Protein AF-A0A7J6RGW7-F1 (afdb_monomer_lite)

Foldseek 3Di:
DFAFDPQWKWKADLDDDPQPRIATGGGPVRVVVSNVVSCPPVPDDDPDIDMDRDDDFLWKWKFKDFPLDGPAIKIKDFDDADPRRGGDDIDIDRDLQVSCVPRVVSPSVLVVVVVVVVSVVSNVVQVVQVVVDVDTARIWIWMWGKDDRDPPVPDRIDIDTDDIGGPPDDCVPPPCSCVRRVVSVCCVVVVLPPDDPDPPDPSNDDNPDDPPPPPPDD

Sequence (218 aa):
KSNPLPRGAIAKLGYSWEAADVRTCDNIGELSYQMLDLFEQKGCKVDSVFIQQRVPVDLELRMFVVNGKVERILYTRFRAVNSAGLFIDFEHETKTADAAKKWFRGDVPRLQEVERICFHIIDQFYKWMDTESVYGSPANRFDFLVGYDRDDGTSGPRVYLGEVGELGFSMVDFPEGPRKVFKEVGIRCLKTTQECSEASCCCRPFSNWSPKRKRNEE

Radius of gyration: 21.87 Å; chains: 1; bounding box: 56×57×70 Å

Structure (mmCIF, N/CA/C/O backbone):
data_AF-A0A7J6RGW7-F1
#
_entry.id   AF-A0A7J6RGW7-F1
#
loop_
_atom_site.group_PDB
_atom_site.id
_atom_site.type_symbol
_atom_site.label_atom_id
_atom_site.label_alt_id
_atom_site.label_comp_id
_atom_site.label_asym_id
_atom_site.label_entity_id
_atom_site.label_seq_id
_atom_site.pdbx_PDB_ins_code
_atom_site.Cartn_x
_atom_site.Cartn_y
_atom_site.Cartn_z
_atom_site.occupancy
_atom_site.B_iso_or_equiv
_atom_site.auth_seq_id
_atom_site.auth_comp_id
_atom_site.auth_asym_id
_atom_site.auth_atom_id
_atom_site.pdbx_PDB_model_num
ATOM 1 N N . LYS A 1 1 ? 10.292 7.593 -31.164 1.00 49.03 1 LYS A N 1
ATOM 2 C CA . LYS A 1 1 ? 9.021 8.319 -31.421 1.00 49.03 1 LYS A CA 1
ATOM 3 C C . LYS A 1 1 ? 8.285 8.431 -30.096 1.00 49.03 1 LYS A C 1
ATOM 5 O O . LYS A 1 1 ? 8.136 7.407 -29.440 1.00 49.03 1 LYS A O 1
ATOM 10 N N . SER A 1 2 ? 7.889 9.636 -29.685 1.00 63.06 2 SER A N 1
ATOM 11 C CA . SER A 1 2 ? 7.097 9.868 -28.473 1.00 63.06 2 SER A CA 1
ATOM 12 C C . SER A 1 2 ? 5.669 9.376 -28.707 1.00 63.06 2 SER A C 1
ATOM 14 O O . SER A 1 2 ? 4.795 10.145 -29.092 1.00 63.06 2 SER A O 1
ATOM 16 N N . ASN A 1 3 ? 5.449 8.073 -28.564 1.00 78.19 3 ASN A N 1
ATOM 17 C CA . ASN A 1 3 ? 4.102 7.521 -28.494 1.00 78.19 3 ASN A CA 1
ATOM 18 C C . ASN A 1 3 ? 3.630 7.700 -27.043 1.00 78.19 3 ASN A C 1
ATOM 20 O O . ASN A 1 3 ? 4.136 6.979 -26.174 1.00 78.19 3 ASN A O 1
ATOM 24 N N . PRO A 1 4 ? 2.755 8.682 -26.754 1.00 81.69 4 PRO A N 1
ATOM 25 C CA . PRO A 1 4 ? 2.304 8.941 -25.395 1.00 81.69 4 PRO A CA 1
ATOM 26 C C . PRO A 1 4 ? 1.461 7.772 -24.884 1.00 81.69 4 PRO A C 1
ATOM 28 O O . PRO A 1 4 ? 0.717 7.142 -25.639 1.00 81.69 4 PRO A O 1
ATOM 31 N N . LEU A 1 5 ? 1.564 7.496 -23.589 1.00 82.31 5 LEU A N 1
ATOM 32 C CA . LEU A 1 5 ? 0.710 6.534 -22.906 1.00 82.31 5 LEU A CA 1
ATOM 33 C C . LEU A 1 5 ? -0.524 7.285 -22.377 1.00 82.31 5 LEU A C 1
ATOM 35 O O . LEU A 1 5 ? -0.348 8.241 -21.627 1.00 82.31 5 LEU A O 1
ATOM 39 N N . PRO A 1 6 ? -1.769 6.872 -22.695 1.00 80.81 6 PRO A N 1
ATOM 40 C CA . PRO A 1 6 ? -2.979 7.658 -22.400 1.00 80.81 6 PRO A CA 1
ATOM 41 C C . PRO A 1 6 ? -3.165 8.094 -20.938 1.00 80.81 6 PRO A C 1
ATOM 43 O O . PRO A 1 6 ? -3.827 9.091 -20.676 1.00 80.81 6 PRO A O 1
ATOM 46 N N . ARG A 1 7 ? -2.601 7.341 -19.987 1.00 83.75 7 ARG A N 1
ATOM 47 C CA . ARG A 1 7 ? -2.561 7.684 -18.556 1.00 83.75 7 ARG 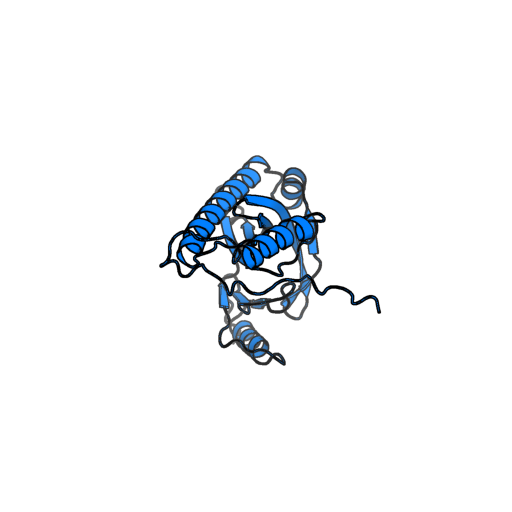A CA 1
ATOM 48 C C . ARG A 1 7 ? -1.143 7.632 -17.978 1.00 83.75 7 ARG A C 1
ATOM 50 O O . ARG A 1 7 ? -0.976 7.758 -16.775 1.00 83.75 7 ARG A O 1
ATOM 57 N N . GLY A 1 8 ? -0.125 7.412 -18.807 1.00 90.69 8 GLY A N 1
ATOM 58 C CA . GLY A 1 8 ? 1.185 6.973 -18.333 1.00 90.69 8 GLY A CA 1
ATOM 59 C C . GLY A 1 8 ? 1.189 5.519 -17.840 1.00 90.69 8 GLY A C 1
ATOM 60 O O . GLY A 1 8 ? 0.165 4.826 -17.798 1.00 90.69 8 GLY A O 1
ATOM 61 N N . ALA A 1 9 ? 2.370 5.064 -17.451 1.00 92.56 9 ALA A N 1
ATOM 62 C CA . ALA A 1 9 ? 2.626 3.786 -16.811 1.00 92.56 9 ALA A CA 1
ATOM 63 C C . ALA A 1 9 ? 3.519 3.971 -15.579 1.00 92.56 9 ALA A C 1
ATOM 65 O O . ALA A 1 9 ? 4.148 5.018 -15.378 1.00 92.56 9 ALA A O 1
ATOM 66 N N . ILE A 1 10 ? 3.536 2.927 -14.762 1.00 91.44 10 ILE A N 1
ATOM 67 C CA . ILE A 1 10 ? 4.476 2.692 -13.681 1.00 91.44 10 ILE A CA 1
ATOM 68 C C . ILE A 1 10 ? 5.238 1.411 -14.018 1.00 91.44 10 ILE A C 1
ATOM 70 O O . ILE A 1 10 ? 4.605 0.392 -14.297 1.00 91.44 10 ILE A O 1
ATOM 74 N N . ALA A 1 11 ? 6.566 1.467 -13.983 1.00 92.19 11 ALA A N 1
ATOM 75 C CA . ALA A 1 11 ? 7.432 0.293 -13.993 1.00 92.19 11 ALA A CA 1
ATOM 76 C C . ALA A 1 11 ? 8.010 0.110 -12.587 1.00 92.19 11 ALA A C 1
ATOM 78 O O . ALA A 1 11 ? 8.487 1.082 -11.999 1.00 92.19 11 ALA A O 1
ATOM 79 N N . LYS A 1 12 ? 7.931 -1.097 -12.023 1.00 90.81 12 LYS A N 1
ATOM 80 C CA . LYS A 1 12 ? 8.446 -1.373 -10.678 1.00 90.81 12 LYS A CA 1
ATOM 81 C C . LYS A 1 12 ? 9.064 -2.755 -10.540 1.00 90.81 12 LYS A C 1
ATOM 83 O O . LYS A 1 12 ? 8.619 -3.705 -11.184 1.00 90.81 12 LYS A O 1
ATOM 88 N N . LEU A 1 13 ? 10.0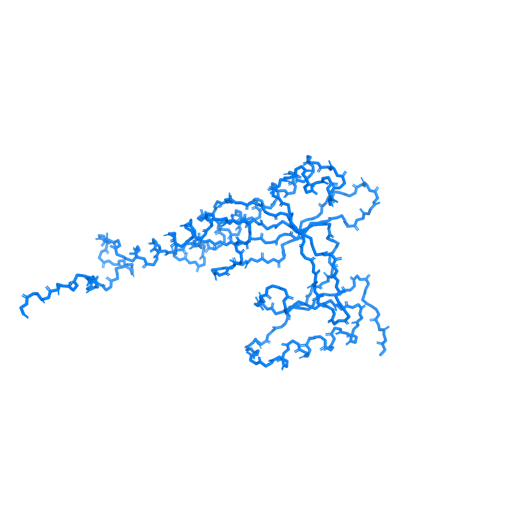46 -2.876 -9.656 1.00 88.38 13 LEU A N 1
ATOM 89 C CA . LEU A 1 13 ? 10.519 -4.179 -9.189 1.00 88.38 13 LEU A CA 1
ATOM 90 C C . LEU A 1 13 ? 9.538 -4.785 -8.175 1.00 88.38 13 LEU A C 1
ATOM 92 O O . LEU A 1 13 ? 8.794 -4.070 -7.504 1.00 88.38 13 LEU A O 1
ATOM 96 N N . GLY A 1 14 ? 9.520 -6.120 -8.083 1.00 75.94 14 GLY A N 1
ATOM 97 C CA . GLY A 1 14 ? 8.679 -6.856 -7.125 1.00 75.94 14 GLY A CA 1
ATOM 98 C C . GLY A 1 14 ? 9.084 -6.667 -5.662 1.00 75.94 14 GLY A C 1
ATOM 99 O O . GLY A 1 14 ? 8.291 -6.926 -4.765 1.00 75.94 14 GLY A O 1
ATOM 100 N N . TYR A 1 15 ? 10.301 -6.181 -5.434 1.00 74.12 15 TYR A N 1
ATOM 101 C CA . TYR A 1 15 ? 10.767 -5.665 -4.160 1.00 74.12 15 TYR A CA 1
ATOM 102 C C . TYR A 1 15 ? 11.258 -4.237 -4.385 1.00 74.12 15 TYR A C 1
ATOM 104 O O . TYR A 1 15 ? 11.918 -3.956 -5.382 1.00 74.12 15 TYR A O 1
ATOM 112 N N . SER A 1 16 ? 10.946 -3.331 -3.466 1.00 68.69 16 SER A N 1
ATOM 113 C CA . SER A 1 16 ? 11.537 -1.999 -3.460 1.00 68.69 16 SER A CA 1
ATOM 114 C C . SER A 1 16 ? 11.564 -1.448 -2.046 1.00 68.69 16 SER A C 1
ATOM 116 O O . SER A 1 16 ? 10.645 -1.684 -1.262 1.00 68.69 16 SER A O 1
ATOM 118 N N . TRP A 1 17 ? 12.621 -0.710 -1.715 1.00 66.94 17 TRP A N 1
ATOM 119 C CA . TRP A 1 17 ? 12.679 0.064 -0.481 1.00 66.94 17 TRP A CA 1
ATOM 120 C C . TRP A 1 17 ? 12.310 1.516 -0.782 1.00 66.94 17 TRP A C 1
ATOM 122 O O . TRP A 1 17 ? 12.864 2.106 -1.701 1.00 66.94 17 TRP A O 1
ATOM 132 N N . GLU A 1 18 ? 11.373 2.094 -0.023 1.00 67.19 18 GLU A N 1
ATOM 133 C CA . GLU A 1 18 ? 11.020 3.527 -0.105 1.00 67.19 18 GLU A CA 1
ATOM 134 C C . GLU A 1 18 ? 10.666 4.031 -1.521 1.00 67.19 18 GLU A C 1
ATOM 136 O O . GLU A 1 18 ? 10.944 5.172 -1.874 1.00 67.19 18 GLU A O 1
ATOM 141 N N . ALA A 1 19 ? 10.036 3.181 -2.341 1.00 74.56 19 ALA A N 1
ATOM 142 C CA . ALA A 1 19 ? 9.711 3.463 -3.745 1.00 74.56 19 ALA A CA 1
ATOM 143 C C . ALA A 1 19 ? 10.931 3.750 -4.652 1.00 74.56 19 ALA A C 1
ATOM 145 O O . ALA A 1 19 ? 10.764 4.225 -5.779 1.00 74.56 19 ALA A O 1
ATOM 146 N N . ALA A 1 20 ? 12.149 3.413 -4.209 1.00 77.31 20 ALA A N 1
ATOM 147 C CA . ALA A 1 20 ? 13.392 3.642 -4.946 1.00 77.31 20 ALA A CA 1
ATOM 148 C C . ALA A 1 20 ? 13.463 2.901 -6.289 1.00 77.31 20 ALA A C 1
ATOM 150 O O . ALA A 1 20 ? 14.233 3.303 -7.157 1.00 77.31 20 ALA A O 1
ATOM 151 N N . ASP A 1 21 ? 12.637 1.875 -6.495 1.00 86.00 21 ASP A N 1
ATOM 152 C CA . ASP A 1 21 ? 12.561 1.055 -7.711 1.00 86.00 21 ASP A CA 1
ATOM 153 C C . ASP A 1 21 ? 11.204 1.180 -8.405 1.00 86.00 21 ASP A C 1
ATOM 155 O O . ASP A 1 21 ? 10.800 0.302 -9.164 1.00 86.00 21 ASP A O 1
ATOM 159 N N . VAL A 1 22 ? 10.481 2.268 -8.134 1.00 87.62 22 VAL A N 1
ATOM 160 C CA . VAL A 1 22 ? 9.244 2.630 -8.824 1.00 87.62 22 VAL A CA 1
ATOM 161 C C . VAL A 1 22 ? 9.555 3.773 -9.788 1.00 87.62 22 VAL A C 1
ATOM 163 O O . VAL A 1 22 ? 10.158 4.778 -9.406 1.00 87.62 22 VAL A O 1
ATOM 166 N N . ARG A 1 23 ? 9.177 3.622 -11.059 1.00 89.62 23 ARG A N 1
ATOM 167 C CA . ARG A 1 23 ? 9.428 4.599 -12.126 1.00 89.62 23 ARG A CA 1
ATOM 168 C C . ARG A 1 23 ? 8.138 5.023 -12.792 1.00 89.62 23 ARG A C 1
ATOM 170 O O . ARG A 1 23 ? 7.340 4.190 -13.220 1.00 89.62 23 ARG A O 1
ATOM 177 N N . THR A 1 24 ? 7.962 6.328 -12.929 1.00 91.12 24 THR A N 1
ATOM 178 C CA . THR A 1 24 ? 6.884 6.921 -13.720 1.00 91.12 24 THR A CA 1
ATOM 179 C C . THR A 1 24 ? 7.315 7.035 -15.183 1.00 91.12 24 THR A C 1
ATOM 181 O O . THR A 1 24 ? 8.444 7.414 -15.476 1.00 91.12 24 THR A O 1
ATOM 184 N N . CYS A 1 25 ? 6.434 6.644 -16.104 1.00 91.00 25 CYS A N 1
ATOM 185 C CA . CYS A 1 25 ? 6.684 6.691 -17.547 1.00 91.00 25 CYS A CA 1
ATOM 186 C C . CYS A 1 25 ? 5.488 7.340 -18.252 1.00 91.00 25 CYS A C 1
ATOM 188 O O . CYS A 1 25 ? 4.364 6.862 -18.093 1.00 91.00 25 CYS A O 1
ATOM 190 N N . ASP A 1 26 ? 5.691 8.381 -19.051 1.00 90.56 26 ASP A N 1
ATOM 191 C CA . ASP A 1 26 ? 4.611 9.089 -19.755 1.00 90.56 26 ASP A CA 1
ATOM 192 C C . ASP A 1 26 ? 4.519 8.693 -21.238 1.00 90.56 26 ASP A C 1
ATOM 194 O O . ASP A 1 26 ? 3.491 8.883 -21.894 1.00 90.56 26 ASP A O 1
ATOM 198 N N . ASN A 1 27 ? 5.566 8.069 -21.778 1.00 92.00 27 ASN A N 1
ATOM 199 C CA . ASN A 1 27 ? 5.595 7.555 -23.145 1.00 92.00 27 ASN A CA 1
ATOM 200 C C . ASN A 1 27 ? 6.331 6.210 -23.250 1.00 92.00 27 ASN A C 1
ATOM 202 O O . ASN A 1 27 ? 7.001 5.763 -22.322 1.00 92.00 27 ASN A O 1
ATOM 206 N N . ILE A 1 28 ? 6.204 5.556 -24.410 1.00 91.38 28 ILE A N 1
ATOM 207 C CA . ILE A 1 28 ? 6.825 4.243 -24.662 1.00 91.38 28 ILE A CA 1
ATOM 208 C C . ILE A 1 28 ? 8.356 4.293 -24.548 1.00 91.38 28 ILE A C 1
ATOM 210 O O . ILE A 1 28 ? 8.953 3.338 -24.066 1.00 91.38 28 ILE A O 1
ATOM 214 N N . GLY A 1 29 ? 8.992 5.390 -24.974 1.00 92.06 29 GLY A N 1
ATOM 215 C CA . GLY A 1 29 ? 10.450 5.526 -24.912 1.00 92.06 29 GLY A CA 1
ATOM 216 C C . GLY A 1 29 ? 10.962 5.554 -23.474 1.00 92.06 29 GLY A C 1
ATOM 217 O O . GLY A 1 29 ? 11.890 4.822 -23.142 1.00 92.06 29 GLY A O 1
ATOM 218 N N . GLU A 1 30 ? 10.308 6.339 -22.617 1.00 91.56 30 GLU A N 1
ATOM 219 C CA . GLU A 1 30 ? 10.576 6.353 -21.176 1.00 91.56 30 GLU A CA 1
ATOM 220 C C . GLU A 1 30 ? 10.320 4.992 -20.543 1.00 91.56 30 GLU A C 1
ATOM 222 O O . GLU A 1 30 ? 11.162 4.520 -19.795 1.00 91.56 30 GLU A O 1
ATOM 227 N N . LEU A 1 31 ? 9.214 4.324 -20.882 1.00 92.75 31 LEU A N 1
ATOM 228 C CA . LEU A 1 31 ? 8.933 2.991 -20.352 1.00 92.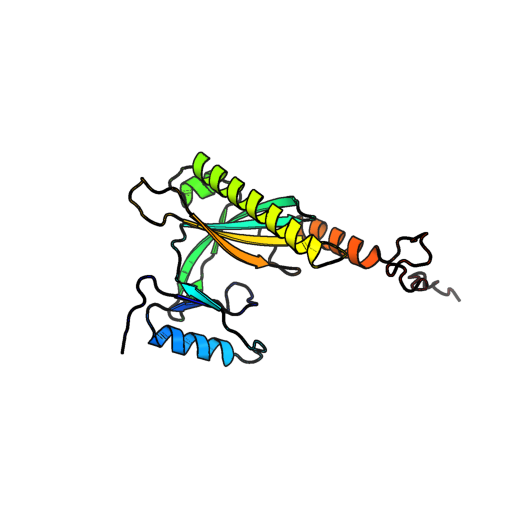75 31 LEU A CA 1
ATOM 229 C C . LEU A 1 31 ? 10.050 1.999 -20.693 1.00 92.75 31 LEU A C 1
ATOM 231 O O . LEU A 1 31 ? 10.542 1.309 -19.805 1.00 92.75 31 LEU A O 1
ATOM 235 N N . SER A 1 32 ? 10.489 1.956 -21.953 1.00 92.81 32 SER A N 1
ATOM 236 C CA . SER A 1 32 ? 11.597 1.090 -22.367 1.00 92.81 32 SER A CA 1
ATOM 237 C C . SER A 1 32 ? 12.897 1.418 -21.633 1.00 92.81 32 SER A C 1
ATOM 239 O O . SER A 1 32 ? 13.578 0.502 -21.180 1.00 92.81 32 SER A O 1
ATOM 241 N N . TYR A 1 33 ? 13.224 2.706 -21.489 1.00 92.38 33 TYR A N 1
ATOM 242 C CA . TYR A 1 33 ? 14.412 3.145 -20.757 1.00 92.38 33 TYR A CA 1
ATOM 243 C C . TYR A 1 33 ? 14.346 2.744 -19.280 1.00 92.38 33 TYR A C 1
ATOM 245 O O . TYR A 1 33 ? 15.269 2.116 -18.777 1.00 92.38 33 TYR A O 1
ATOM 253 N N . GLN A 1 34 ? 13.239 3.049 -18.601 1.00 91.81 34 GLN A N 1
ATOM 254 C CA . GLN A 1 34 ? 13.075 2.790 -17.172 1.00 91.81 34 GLN A CA 1
ATOM 255 C C . GLN A 1 34 ? 13.064 1.291 -16.858 1.00 91.81 34 GLN A C 1
ATOM 257 O O . GLN A 1 34 ? 13.613 0.873 -15.847 1.00 91.81 34 GLN A O 1
ATOM 262 N N . MET A 1 35 ? 12.487 0.458 -17.730 1.00 92.75 35 MET A N 1
ATOM 263 C CA . MET A 1 35 ? 12.572 -0.997 -17.581 1.00 92.75 35 MET A CA 1
ATOM 264 C C . MET A 1 35 ? 14.018 -1.497 -17.646 1.00 92.75 35 MET A C 1
ATOM 266 O O . MET A 1 35 ? 14.393 -2.351 -16.847 1.00 92.75 35 MET A O 1
ATOM 270 N N . LEU A 1 36 ? 14.818 -0.978 -18.583 1.00 92.06 36 LEU A N 1
ATOM 271 C CA . LEU A 1 36 ? 16.227 -1.350 -18.712 1.00 92.06 36 LEU A CA 1
ATOM 272 C C . LEU A 1 36 ? 17.038 -0.861 -17.506 1.00 92.06 36 LEU A C 1
ATOM 274 O O . LEU A 1 36 ? 17.749 -1.657 -16.901 1.00 92.06 36 LEU A O 1
ATOM 278 N N . ASP A 1 37 ? 16.860 0.403 -17.114 1.00 91.06 37 ASP A N 1
ATOM 279 C CA . ASP A 1 37 ? 17.514 1.010 -15.949 1.00 91.06 37 ASP A CA 1
ATOM 280 C C . ASP A 1 37 ? 17.278 0.180 -14.681 1.00 91.06 37 ASP A C 1
ATOM 282 O O . ASP A 1 37 ? 18.231 -0.161 -13.984 1.00 91.06 37 ASP A O 1
ATOM 286 N N . LEU A 1 38 ? 16.031 -0.247 -14.435 1.00 91.00 38 LEU A N 1
ATOM 287 C CA . LEU A 1 38 ? 15.677 -1.088 -13.287 1.00 91.00 38 LEU A CA 1
ATOM 288 C C . LEU A 1 38 ? 16.423 -2.435 -13.266 1.00 91.00 38 LEU A C 1
ATOM 290 O O . LEU A 1 38 ? 16.795 -2.899 -12.185 1.00 91.00 38 LEU A O 1
ATOM 294 N N . PHE A 1 39 ? 16.654 -3.060 -14.425 1.00 89.75 39 PHE A N 1
ATOM 295 C CA . PHE A 1 39 ? 17.413 -4.313 -14.527 1.00 89.75 39 PHE A CA 1
ATOM 296 C C . PHE A 1 39 ? 18.926 -4.108 -14.415 1.00 89.75 39 PHE A C 1
ATOM 298 O O . PHE A 1 39 ? 19.622 -4.957 -13.859 1.00 89.75 39 PHE A O 1
ATOM 305 N N . GLU A 1 40 ? 19.438 -2.995 -14.933 1.00 90.31 40 GLU A N 1
ATOM 306 C CA . GLU A 1 40 ? 20.871 -2.687 -14.948 1.00 90.31 40 GLU A CA 1
ATOM 307 C C . GLU A 1 40 ? 21.385 -2.139 -13.609 1.00 90.31 40 GLU A C 1
ATOM 309 O O . GLU A 1 40 ? 22.600 -2.023 -13.411 1.00 90.31 40 GLU A O 1
ATOM 314 N N . GLN A 1 41 ? 20.490 -1.861 -12.652 1.00 87.75 41 GLN A N 1
ATOM 315 C CA . GLN A 1 41 ? 20.872 -1.468 -11.300 1.00 87.75 41 GLN A CA 1
ATOM 316 C C . GLN A 1 41 ? 21.869 -2.459 -10.690 1.00 87.75 41 GLN A C 1
ATOM 318 O O . GLN A 1 41 ? 21.686 -3.682 -10.681 1.00 87.75 41 GLN A O 1
ATOM 323 N N . LYS A 1 42 ? 22.942 -1.921 -10.108 1.00 86.75 42 LYS A N 1
ATOM 324 C CA . LYS A 1 42 ? 23.989 -2.733 -9.491 1.00 86.75 42 LYS A CA 1
ATOM 325 C C . LYS A 1 42 ? 23.405 -3.590 -8.366 1.00 86.75 42 LYS A C 1
ATOM 327 O O . LYS A 1 42 ? 22.964 -3.075 -7.346 1.00 86.75 42 LYS A O 1
ATOM 332 N N . GLY A 1 43 ? 23.499 -4.908 -8.523 1.00 83.56 43 GLY A N 1
ATOM 333 C CA . GLY A 1 43 ? 23.011 -5.860 -7.525 1.00 83.56 43 GLY A CA 1
ATOM 334 C C . GLY A 1 43 ? 21.546 -6.255 -7.695 1.00 83.56 43 GLY A C 1
ATOM 335 O O . GLY A 1 43 ? 21.059 -7.041 -6.887 1.00 83.56 43 GLY A O 1
ATOM 336 N N . CYS A 1 44 ? 20.872 -5.790 -8.750 1.00 83.88 44 CYS A N 1
ATOM 337 C CA . CYS A 1 44 ? 19.560 -6.291 -9.130 1.00 83.88 44 CYS A CA 1
ATOM 338 C C . CYS A 1 44 ? 19.632 -7.798 -9.435 1.00 83.88 44 CYS A C 1
ATOM 340 O O . CYS A 1 44 ? 20.528 -8.261 -10.149 1.00 83.88 44 CYS A O 1
ATOM 342 N N . LYS A 1 45 ? 18.733 -8.579 -8.827 1.00 84.00 45 LYS A N 1
ATOM 343 C CA . LYS A 1 45 ? 18.643 -10.042 -8.995 1.00 84.00 45 LYS A CA 1
ATOM 344 C C . LYS A 1 45 ? 17.279 -10.501 -9.498 1.00 84.00 45 LYS A C 1
ATOM 346 O O . LYS A 1 45 ? 17.084 -11.704 -9.644 1.00 84.00 45 LYS A O 1
ATOM 351 N N . VAL A 1 46 ? 16.353 -9.573 -9.742 1.00 82.56 46 VAL A N 1
ATOM 352 C CA . VAL A 1 46 ? 15.060 -9.917 -10.335 1.00 82.56 46 VAL A CA 1
ATOM 353 C C . VAL A 1 46 ? 15.220 -10.367 -11.779 1.00 82.56 46 VAL A C 1
ATOM 355 O O . VAL A 1 46 ? 16.094 -9.907 -12.511 1.00 82.56 46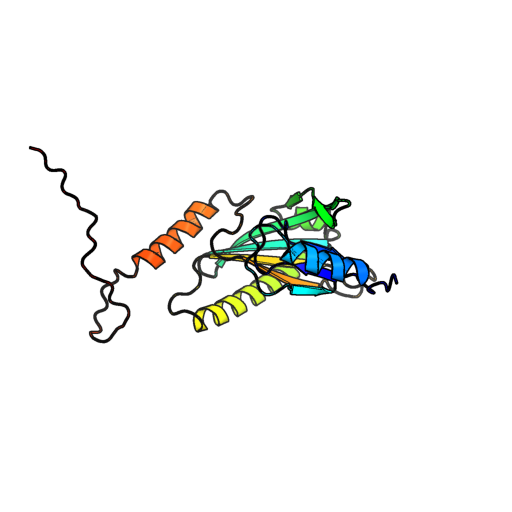 VAL A O 1
ATOM 358 N N . ASP A 1 47 ? 14.308 -11.227 -12.191 1.00 86.50 47 ASP A N 1
ATOM 359 C CA . ASP A 1 47 ? 14.088 -11.644 -13.571 1.00 86.50 47 ASP A CA 1
ATOM 360 C C . ASP A 1 47 ? 12.892 -10.924 -14.217 1.00 86.50 47 ASP A C 1
ATOM 362 O O . ASP A 1 47 ? 12.601 -11.122 -15.396 1.00 86.50 47 ASP A O 1
ATOM 366 N N . SER A 1 48 ? 12.191 -10.085 -13.452 1.00 89.88 48 SER A N 1
ATOM 367 C CA . SER A 1 48 ? 10.918 -9.496 -13.845 1.00 89.88 48 SER A CA 1
ATOM 368 C C . SER A 1 48 ? 10.751 -8.053 -13.362 1.00 89.88 48 SER A C 1
ATOM 370 O O . SER A 1 48 ? 11.172 -7.667 -12.272 1.00 89.88 48 SER A O 1
ATOM 372 N N . VAL A 1 49 ? 10.094 -7.253 -14.207 1.00 90.56 49 VAL A N 1
ATOM 373 C CA . VAL A 1 49 ? 9.629 -5.890 -13.918 1.00 90.56 49 VAL A CA 1
ATOM 374 C C . VAL A 1 49 ? 8.114 -5.887 -14.083 1.00 90.56 49 VAL A C 1
ATOM 376 O O . VAL A 1 49 ? 7.590 -6.317 -15.112 1.00 90.56 49 VAL A O 1
ATOM 379 N N . PHE A 1 50 ? 7.403 -5.378 -13.083 1.00 90.44 50 PHE A N 1
ATOM 380 C CA . PHE A 1 50 ? 5.964 -5.173 -13.156 1.00 90.44 50 PHE A CA 1
ATOM 381 C C . PHE A 1 50 ? 5.661 -3.862 -13.864 1.00 90.44 50 PHE A C 1
ATOM 383 O O . PHE A 1 50 ? 6.255 -2.827 -13.563 1.00 90.44 50 PHE A O 1
ATOM 390 N N . ILE A 1 51 ? 4.689 -3.900 -14.771 1.00 91.38 51 ILE A N 1
ATOM 391 C CA . ILE A 1 51 ? 4.201 -2.715 -15.471 1.00 91.38 51 ILE A CA 1
ATOM 392 C C . ILE A 1 51 ? 2.717 -2.573 -15.178 1.00 91.38 51 ILE A C 1
ATOM 394 O O . ILE A 1 51 ? 1.938 -3.505 -15.374 1.00 91.38 51 ILE A O 1
ATOM 398 N N . GLN A 1 52 ? 2.322 -1.388 -14.734 1.00 89.00 52 GLN A N 1
ATOM 399 C CA . GLN A 1 52 ? 0.935 -1.051 -14.453 1.00 89.00 52 GLN A CA 1
ATOM 400 C C . GLN A 1 52 ? 0.587 0.269 -15.137 1.00 89.00 52 GLN A C 1
ATOM 402 O O . GLN A 1 52 ? 1.385 1.205 -15.144 1.00 89.00 52 GLN A O 1
ATOM 407 N N . GLN A 1 53 ? -0.617 0.380 -15.698 1.00 90.38 53 GLN A N 1
ATOM 408 C CA . GLN A 1 53 ? -1.133 1.687 -16.102 1.00 90.38 53 GLN A CA 1
ATOM 409 C C . GLN A 1 53 ? -1.273 2.579 -14.862 1.00 90.38 53 GLN A C 1
ATOM 411 O O . GLN A 1 53 ? -1.797 2.137 -13.840 1.00 90.38 53 GLN A O 1
ATOM 416 N N . ARG A 1 54 ? -0.835 3.840 -14.941 1.00 89.62 54 ARG A N 1
ATOM 417 C CA . ARG A 1 54 ? -0.979 4.759 -13.806 1.00 89.62 54 ARG A CA 1
ATOM 418 C C . ARG A 1 54 ? -2.464 4.962 -13.494 1.00 89.62 54 ARG A C 1
ATOM 420 O O . ARG A 1 54 ? -3.277 5.194 -14.394 1.00 89.62 54 ARG A O 1
ATOM 427 N N . VAL A 1 55 ? -2.800 4.869 -12.214 1.00 89.00 55 VAL A N 1
ATOM 428 C CA . VAL A 1 55 ? -4.150 5.109 -11.695 1.00 89.00 55 VAL A CA 1
ATOM 429 C C . VAL A 1 55 ? -4.213 6.494 -11.048 1.00 89.00 55 VAL A C 1
ATOM 431 O O . VAL A 1 55 ? -3.179 6.996 -10.603 1.00 89.00 55 VAL A O 1
ATOM 434 N N . PRO A 1 56 ? -5.386 7.143 -11.011 1.00 87.94 56 PRO A N 1
ATOM 435 C CA . PRO A 1 56 ? -5.553 8.373 -10.251 1.00 87.94 56 PRO A CA 1
ATOM 436 C C . PRO A 1 56 ? -5.446 8.076 -8.752 1.00 87.94 56 PRO A C 1
ATOM 438 O O . PRO A 1 56 ? -6.084 7.149 -8.252 1.00 87.94 56 PRO A O 1
ATOM 441 N N . VAL A 1 57 ? -4.623 8.860 -8.053 1.00 90.25 57 VAL A N 1
ATOM 442 C CA . VAL A 1 57 ? -4.348 8.697 -6.621 1.00 90.25 57 VAL A CA 1
ATOM 443 C C . VAL A 1 57 ? -4.499 10.042 -5.930 1.00 90.25 57 VAL A C 1
ATOM 445 O O . VAL A 1 57 ? -3.731 10.971 -6.175 1.00 90.25 57 VAL A O 1
ATOM 448 N N . ASP A 1 58 ? -5.484 10.125 -5.049 1.00 92.06 58 ASP A N 1
ATOM 449 C CA . ASP A 1 58 ? -5.676 11.246 -4.138 1.00 92.06 58 ASP A CA 1
ATOM 450 C C . ASP A 1 58 ? -4.876 11.038 -2.846 1.00 92.06 58 ASP A C 1
ATOM 452 O O . ASP A 1 58 ? -4.283 11.985 -2.321 1.00 92.06 58 ASP A O 1
ATOM 456 N N . LEU A 1 59 ? -4.820 9.790 -2.366 1.00 94.44 59 LEU A N 1
ATOM 457 C CA . LEU A 1 59 ? -4.000 9.354 -1.237 1.00 94.44 59 LEU A CA 1
ATOM 458 C C . LEU A 1 59 ? -3.705 7.847 -1.304 1.00 94.44 59 LEU A C 1
ATOM 460 O O . LEU A 1 59 ? -4.381 7.086 -2.000 1.00 94.44 59 LEU A O 1
ATOM 464 N N . GLU A 1 60 ? -2.718 7.413 -0.533 1.00 94.62 60 GLU A N 1
ATOM 465 C CA . GLU A 1 60 ? -2.423 6.008 -0.255 1.00 94.62 60 GLU A CA 1
ATOM 466 C C . GLU A 1 60 ? -2.839 5.665 1.187 1.00 94.62 60 GLU A C 1
ATOM 468 O O . GLU A 1 60 ? -2.445 6.362 2.124 1.00 94.62 60 GLU A O 1
ATOM 473 N N . LEU A 1 61 ? -3.623 4.596 1.382 1.00 96.06 61 LEU A N 1
ATOM 474 C CA . LEU A 1 61 ? -3.877 4.003 2.700 1.00 96.06 61 LEU A CA 1
ATOM 475 C C . LEU A 1 61 ? -2.900 2.860 2.943 1.00 96.06 61 LEU A C 1
ATOM 477 O O . LEU A 1 61 ? -2.966 1.838 2.265 1.00 96.06 61 LEU A O 1
ATOM 481 N N . ARG A 1 62 ? -2.082 2.990 3.981 1.00 95.38 62 ARG A N 1
ATOM 482 C CA . ARG A 1 62 ? -1.217 1.927 4.489 1.00 95.38 62 ARG A CA 1
ATOM 483 C C . ARG A 1 62 ? -1.865 1.305 5.716 1.00 95.38 62 ARG A C 1
ATOM 485 O O . ARG A 1 62 ? -1.997 1.954 6.756 1.00 95.38 62 ARG A O 1
ATOM 492 N N . MET A 1 63 ? -2.299 0.058 5.597 1.00 96.69 63 MET A N 1
ATOM 493 C CA . MET A 1 63 ? -2.937 -0.696 6.672 1.00 96.69 63 MET A CA 1
ATOM 494 C C . MET A 1 63 ? -1.961 -1.720 7.243 1.00 96.69 63 MET A C 1
ATOM 496 O O . MET A 1 63 ? -1.564 -2.671 6.572 1.00 96.69 63 MET A O 1
ATOM 500 N N . PHE A 1 64 ? -1.580 -1.520 8.500 1.00 95.94 64 PHE A N 1
ATOM 501 C CA . PHE A 1 64 ? -0.689 -2.402 9.240 1.00 95.94 64 PHE A CA 1
ATOM 502 C C . PHE A 1 64 ? -1.495 -3.521 9.872 1.00 95.94 64 PHE A C 1
ATOM 504 O O . PHE A 1 64 ? -2.349 -3.266 10.722 1.00 95.94 64 PHE A O 1
ATOM 511 N N . VAL A 1 65 ? -1.208 -4.753 9.478 1.00 95.12 65 VAL A N 1
ATOM 512 C CA . VAL A 1 65 ? -1.949 -5.936 9.898 1.00 95.12 65 VAL A CA 1
ATOM 513 C C . VAL A 1 65 ? -1.044 -6.825 10.733 1.00 95.12 65 VAL A C 1
ATOM 515 O O . VAL A 1 65 ? 0.066 -7.148 10.321 1.00 95.12 65 VAL A O 1
ATOM 518 N N . VAL A 1 66 ? -1.514 -7.227 11.911 1.00 91.81 66 VAL A N 1
ATOM 519 C CA . VAL A 1 66 ? -0.841 -8.189 12.789 1.00 91.81 66 VAL A CA 1
ATOM 520 C C . VAL A 1 66 ? -1.831 -9.300 13.101 1.00 91.81 66 VAL A C 1
ATOM 522 O O . VAL A 1 66 ? -2.942 -9.035 13.555 1.00 91.81 66 VAL A O 1
ATOM 525 N N . ASN A 1 67 ? -1.451 -10.553 12.840 1.00 88.19 67 ASN A N 1
ATOM 526 C CA . ASN A 1 67 ? -2.331 -11.717 12.995 1.00 88.19 67 ASN A CA 1
ATOM 527 C C . ASN A 1 67 ? -3.711 -11.535 12.324 1.00 88.19 67 ASN A C 1
ATOM 529 O O . ASN A 1 67 ? -4.742 -11.813 12.938 1.00 88.19 67 ASN A O 1
ATOM 533 N N . GLY A 1 68 ? -3.740 -11.017 11.093 1.00 89.75 68 GLY A N 1
ATOM 534 C CA . GLY A 1 68 ? -4.985 -10.795 10.345 1.00 89.75 68 GLY A CA 1
ATOM 535 C C . GLY A 1 68 ? -5.847 -9.631 10.846 1.00 89.75 68 GLY A C 1
ATOM 536 O O . GLY A 1 68 ? -6.937 -9.413 10.324 1.00 89.75 68 GLY A O 1
ATOM 537 N N . LYS A 1 69 ? -5.389 -8.861 11.841 1.00 92.75 69 LYS A N 1
ATOM 538 C CA . LYS A 1 69 ? -6.103 -7.691 12.370 1.00 92.75 69 LYS A CA 1
ATOM 539 C C . LYS A 1 69 ? -5.386 -6.410 11.997 1.00 92.75 69 LYS A C 1
ATOM 541 O O . LYS A 1 69 ? -4.189 -6.285 12.241 1.00 92.75 69 LYS A O 1
ATOM 546 N N . VAL A 1 70 ? -6.115 -5.454 11.430 1.00 95.75 70 VAL A N 1
ATOM 547 C CA . VAL A 1 70 ? -5.568 -4.119 11.175 1.00 95.75 70 VAL A CA 1
ATOM 548 C C . VAL A 1 70 ? -5.356 -3.426 12.521 1.00 95.75 70 VAL A C 1
ATOM 550 O O . VAL A 1 70 ? -6.305 -3.123 13.238 1.00 95.75 70 VAL A O 1
ATOM 553 N N . GLU A 1 71 ? -4.098 -3.195 12.865 1.00 95.44 71 GLU A N 1
ATOM 554 C CA . GLU A 1 71 ? -3.673 -2.528 14.095 1.00 95.44 71 GLU A CA 1
ATOM 555 C C . GLU A 1 71 ? -3.530 -1.019 13.901 1.00 95.44 71 GLU A C 1
ATOM 557 O O . GLU A 1 71 ? -3.620 -0.259 14.867 1.00 95.44 71 GLU A O 1
ATOM 562 N N . ARG A 1 72 ? -3.273 -0.578 12.664 1.00 95.44 72 ARG A N 1
ATOM 563 C CA . ARG A 1 72 ? -3.078 0.834 12.347 1.00 95.44 72 ARG A CA 1
ATOM 564 C C . ARG A 1 72 ? -3.379 1.145 10.887 1.00 95.44 72 ARG A C 1
ATOM 566 O O . ARG A 1 72 ? -3.110 0.330 10.010 1.00 95.44 72 ARG A O 1
ATOM 573 N N . ILE A 1 73 ? -3.889 2.348 10.649 1.00 96.81 73 ILE A N 1
ATOM 574 C CA . ILE A 1 73 ? -4.069 2.937 9.323 1.00 96.81 73 ILE A CA 1
ATOM 575 C C . ILE A 1 73 ? -3.225 4.212 9.271 1.00 96.81 73 ILE A C 1
ATOM 577 O O . ILE A 1 73 ? -3.264 5.021 10.201 1.00 96.81 73 ILE A O 1
ATOM 581 N N . LEU A 1 74 ? -2.455 4.374 8.202 1.00 96.12 74 LEU A N 1
ATOM 582 C CA . LEU A 1 74 ? -1.699 5.582 7.897 1.00 96.12 74 LEU A CA 1
ATOM 583 C C . LEU A 1 74 ? -2.098 6.061 6.503 1.00 96.12 74 LEU A C 1
ATOM 585 O O . LEU A 1 74 ? -2.044 5.297 5.543 1.00 96.12 74 LEU A O 1
ATOM 589 N N . TYR A 1 75 ? -2.491 7.321 6.395 1.00 96.31 75 TYR A N 1
ATOM 590 C CA . TYR A 1 75 ? -2.790 7.966 5.122 1.00 96.31 75 TYR A CA 1
ATOM 591 C C . TYR A 1 75 ? -1.544 8.676 4.652 1.00 96.31 75 TYR A C 1
ATOM 593 O O . TYR A 1 75 ? -0.922 9.381 5.443 1.00 96.31 75 TYR A O 1
ATOM 601 N N . THR A 1 76 ? -1.179 8.522 3.389 1.00 93.56 76 THR A N 1
ATOM 602 C CA . THR A 1 76 ? 0.051 9.111 2.873 1.00 93.56 76 THR A CA 1
ATOM 603 C C . THR A 1 76 ? -0.138 9.693 1.486 1.00 93.56 76 THR A C 1
ATOM 605 O O . THR A 1 76 ? -1.043 9.303 0.743 1.00 93.56 76 THR A O 1
ATOM 608 N N . ARG A 1 77 ? 0.713 10.657 1.141 1.00 90.94 77 ARG A N 1
ATOM 609 C CA . ARG A 1 77 ? 0.759 11.248 -0.193 1.00 90.94 77 ARG A CA 1
ATOM 610 C C . ARG A 1 77 ? 2.182 11.686 -0.513 1.00 90.94 77 ARG A C 1
ATOM 612 O O . ARG A 1 77 ? 2.814 12.385 0.278 1.00 90.94 77 ARG A O 1
ATOM 619 N N . PHE A 1 78 ? 2.665 11.306 -1.691 1.00 83.94 78 PHE A N 1
ATOM 620 C CA . PHE A 1 78 ? 3.890 11.871 -2.250 1.00 83.94 78 PHE A CA 1
ATOM 621 C C . PHE A 1 78 ? 3.592 13.255 -2.831 1.00 83.94 78 PHE A C 1
ATOM 623 O O . PHE A 1 78 ? 2.622 13.423 -3.576 1.00 83.94 78 PHE A O 1
ATOM 630 N N . ARG A 1 79 ? 4.402 14.255 -2.481 1.00 79.06 79 ARG A N 1
ATOM 631 C CA . ARG A 1 79 ? 4.203 15.643 -2.917 1.00 79.06 79 ARG A CA 1
ATOM 632 C C . ARG A 1 79 ? 4.825 15.939 -4.268 1.00 79.06 79 ARG A C 1
ATOM 634 O O . ARG A 1 79 ? 4.299 16.788 -4.984 1.00 79.06 79 ARG A O 1
ATOM 641 N N . ALA A 1 80 ? 5.927 15.282 -4.608 1.00 74.75 80 ALA A N 1
ATOM 642 C CA . ALA A 1 80 ? 6.646 15.584 -5.830 1.00 74.75 80 ALA A CA 1
ATOM 643 C C . ALA A 1 80 ? 7.271 14.339 -6.459 1.00 74.75 80 ALA A C 1
ATOM 645 O O . ALA A 1 80 ? 7.485 13.307 -5.827 1.00 74.75 80 ALA A O 1
ATOM 646 N N . VAL A 1 81 ? 7.554 14.467 -7.750 1.00 78.06 81 VAL A N 1
ATOM 647 C CA . VAL A 1 81 ? 8.364 13.529 -8.519 1.00 78.06 81 VAL A CA 1
ATOM 648 C C . VAL A 1 81 ? 9.533 14.336 -9.066 1.00 78.06 81 VAL A C 1
ATOM 650 O O . VAL A 1 81 ? 9.329 15.417 -9.622 1.00 78.06 81 VAL A O 1
ATOM 653 N N . ASN A 1 82 ? 10.759 13.868 -8.856 1.00 79.25 82 ASN A N 1
ATOM 654 C CA . ASN A 1 82 ? 11.942 14.560 -9.356 1.00 79.25 82 ASN A CA 1
ATOM 655 C C . ASN A 1 82 ? 12.129 14.338 -10.871 1.00 79.25 82 ASN A C 1
ATOM 657 O O . ASN A 1 82 ? 11.419 13.555 -11.501 1.00 79.25 82 ASN A O 1
ATOM 661 N N . SER A 1 83 ? 13.120 15.002 -11.471 1.00 79.19 83 SER A N 1
ATOM 662 C CA . SER A 1 83 ? 13.411 14.889 -12.910 1.00 79.19 83 SER A CA 1
ATOM 663 C C . SER A 1 83 ? 13.841 13.489 -13.367 1.00 79.19 83 SER A C 1
ATOM 665 O O . SER A 1 83 ? 13.814 13.215 -14.563 1.00 79.19 83 SER A O 1
ATOM 667 N N . ALA A 1 84 ? 14.225 12.606 -12.441 1.00 73.00 84 ALA A N 1
ATOM 668 C CA . ALA A 1 84 ? 14.545 11.207 -12.716 1.00 73.00 84 ALA A CA 1
ATOM 669 C C . ALA A 1 84 ? 13.313 10.282 -12.631 1.00 73.00 84 ALA A C 1
ATOM 671 O O . ALA A 1 84 ? 13.437 9.072 -12.819 1.00 73.00 84 ALA A O 1
ATOM 672 N N . GLY A 1 85 ? 12.126 10.827 -12.344 1.00 68.38 85 GLY A N 1
ATOM 673 C CA . GLY A 1 85 ? 10.892 10.054 -12.214 1.00 68.38 85 GLY A CA 1
ATOM 674 C C . GLY A 1 85 ? 10.712 9.379 -10.850 1.00 68.38 85 GLY A C 1
ATOM 675 O O . GLY A 1 85 ? 9.848 8.506 -10.736 1.00 68.38 85 GLY A O 1
ATOM 676 N N . LEU A 1 86 ? 11.500 9.771 -9.837 1.00 73.44 86 LEU A N 1
ATOM 677 C CA . LEU A 1 86 ? 11.439 9.242 -8.469 1.00 73.44 86 LEU A CA 1
ATOM 678 C C . LEU A 1 86 ? 10.502 10.072 -7.595 1.00 73.44 86 LEU A C 1
ATOM 680 O O . LEU A 1 86 ? 10.543 11.303 -7.633 1.00 73.44 86 LEU A O 1
ATOM 684 N N . PHE A 1 87 ? 9.715 9.401 -6.759 1.00 76.19 87 PHE A N 1
ATOM 685 C CA . PHE A 1 87 ? 8.873 10.058 -5.764 1.00 76.19 87 PHE A CA 1
ATOM 686 C C . PHE A 1 87 ? 9.725 10.664 -4.643 1.00 76.19 87 PHE A C 1
ATOM 688 O O . PHE A 1 87 ? 10.585 9.997 -4.073 1.00 76.19 87 PHE A O 1
ATOM 695 N N . ILE A 1 88 ? 9.472 11.932 -4.329 1.00 71.62 88 ILE A N 1
ATOM 696 C CA . ILE A 1 88 ? 10.127 12.688 -3.260 1.00 71.62 88 ILE A CA 1
ATOM 697 C C . ILE A 1 88 ? 9.070 13.425 -2.423 1.00 71.62 88 ILE A C 1
ATOM 699 O O . ILE A 1 88 ? 7.941 13.631 -2.873 1.00 71.62 88 ILE A O 1
ATOM 703 N N . ASP A 1 89 ? 9.457 13.829 -1.212 1.00 76.75 89 ASP A N 1
ATOM 704 C CA . ASP A 1 89 ? 8.633 14.565 -0.246 1.00 76.75 89 ASP A CA 1
ATOM 705 C C . ASP A 1 89 ? 7.359 13.818 0.191 1.00 76.75 89 ASP A C 1
ATOM 707 O O . ASP A 1 89 ? 6.328 13.798 -0.480 1.00 76.75 89 ASP A O 1
ATOM 711 N N . PHE A 1 90 ? 7.437 13.203 1.369 1.00 81.56 90 PHE A N 1
ATOM 712 C CA . PHE A 1 90 ? 6.399 12.346 1.931 1.00 81.56 90 PHE A CA 1
ATOM 713 C C . PHE A 1 90 ? 5.586 13.080 3.002 1.00 81.56 90 PHE A C 1
ATOM 715 O O . PHE A 1 90 ? 6.143 13.556 3.992 1.00 81.56 90 PHE A O 1
ATOM 722 N N . GLU A 1 91 ? 4.264 13.130 2.835 1.00 91.19 91 GLU A N 1
ATOM 723 C CA . GLU A 1 91 ? 3.343 13.533 3.898 1.00 91.19 91 GLU A CA 1
ATOM 724 C C . GLU A 1 91 ? 2.525 12.362 4.404 1.00 91.19 91 GLU A C 1
ATOM 726 O O . GLU A 1 91 ? 2.173 11.456 3.645 1.00 91.19 91 GLU A O 1
ATOM 731 N N . HIS A 1 92 ? 2.150 12.440 5.678 1.00 93.31 92 HIS A N 1
ATOM 732 C CA . HIS A 1 92 ? 1.279 11.462 6.295 1.00 93.31 92 HIS A CA 1
ATOM 733 C C . HIS A 1 92 ? 0.249 12.101 7.226 1.00 93.31 92 HIS A C 1
ATOM 735 O O . HIS A 1 92 ? 0.442 13.191 7.762 1.00 93.31 92 HIS A O 1
ATOM 741 N N . GLU A 1 93 ? -0.848 11.380 7.421 1.00 95.81 93 GLU A N 1
ATOM 742 C CA . GLU A 1 93 ? -1.874 11.648 8.416 1.00 95.81 93 GLU A CA 1
ATOM 743 C C . GLU A 1 93 ? -2.287 10.351 9.102 1.00 95.81 93 GLU A C 1
ATOM 745 O O . GLU A 1 93 ? -2.323 9.282 8.494 1.00 95.81 93 GLU A O 1
ATOM 750 N N . THR A 1 94 ? -2.638 10.444 10.383 1.00 94.75 94 THR A N 1
ATOM 751 C CA . THR A 1 94 ? -3.076 9.283 11.184 1.00 94.75 94 THR A CA 1
ATOM 752 C C . THR A 1 94 ? -4.567 9.305 11.495 1.00 94.75 94 THR A C 1
ATOM 754 O O . THR A 1 94 ? -5.124 8.300 11.933 1.00 94.75 94 THR A O 1
ATOM 757 N N . LYS A 1 95 ? -5.238 10.439 11.262 1.00 96.38 95 LYS A N 1
ATOM 758 C CA . LYS A 1 95 ? -6.671 10.601 11.508 1.00 96.38 95 LYS A CA 1
ATOM 759 C C . LYS A 1 95 ? -7.425 10.678 10.189 1.00 96.38 95 LYS A C 1
ATOM 761 O O . LYS A 1 95 ? -7.144 11.549 9.368 1.00 96.38 95 LYS A O 1
ATOM 766 N N . THR A 1 96 ? -8.452 9.840 10.040 1.00 96.81 96 THR A N 1
ATOM 767 C CA . THR A 1 96 ? -9.335 9.826 8.861 1.00 96.81 96 THR A CA 1
ATOM 768 C C . THR A 1 96 ? -9.900 11.212 8.546 1.00 96.81 96 THR A C 1
ATOM 770 O O . THR A 1 96 ? -9.913 11.616 7.391 1.00 96.81 96 THR A O 1
ATOM 773 N N . ALA A 1 97 ? -10.326 11.979 9.556 1.00 97.44 97 ALA A N 1
ATOM 774 C CA . ALA A 1 97 ? -10.889 13.315 9.345 1.00 97.44 97 ALA A CA 1
ATOM 775 C C . ALA A 1 97 ? -9.879 14.306 8.736 1.00 97.44 97 ALA A C 1
ATOM 777 O O . ALA A 1 97 ? -10.229 15.069 7.833 1.00 97.44 97 ALA A O 1
ATOM 778 N N . ASP A 1 98 ? -8.626 14.265 9.195 1.00 97.62 98 ASP A N 1
ATOM 779 C CA . ASP A 1 98 ? -7.569 15.159 8.720 1.00 97.62 98 ASP A CA 1
ATOM 780 C C . ASP A 1 98 ? -7.117 14.761 7.311 1.00 97.62 98 ASP A C 1
ATOM 782 O O . ASP A 1 98 ? -7.033 15.617 6.426 1.00 97.62 98 ASP A O 1
ATOM 786 N N . ALA A 1 99 ? -6.941 13.458 7.064 1.00 96.69 99 ALA A N 1
ATOM 787 C CA . ALA A 1 99 ? -6.660 12.923 5.734 1.00 96.69 99 ALA A CA 1
ATOM 788 C C . ALA A 1 99 ? -7.779 13.263 4.739 1.00 96.69 99 ALA A C 1
ATOM 790 O O . ALA A 1 99 ? -7.506 13.724 3.628 1.00 96.69 99 ALA A O 1
ATOM 791 N N . ALA A 1 100 ? -9.044 13.119 5.149 1.00 95.94 100 ALA A N 1
ATOM 792 C CA . ALA A 1 100 ? -10.179 13.440 4.299 1.00 95.94 100 ALA A CA 1
ATOM 793 C C . ALA A 1 100 ? -10.211 14.927 3.947 1.00 95.94 100 ALA A C 1
ATOM 795 O O . ALA A 1 100 ? -10.346 15.292 2.779 1.00 95.94 100 ALA A O 1
ATOM 796 N N . LYS A 1 101 ? -10.027 15.800 4.942 1.00 96.31 101 LYS A N 1
ATOM 797 C CA . LYS A 1 101 ? -9.973 17.250 4.737 1.00 96.31 101 LYS A CA 1
ATOM 798 C C . LYS A 1 101 ? -8.830 17.660 3.808 1.00 96.31 101 LYS A C 1
ATOM 800 O O . LYS A 1 101 ? -9.033 18.528 2.965 1.00 96.31 101 LYS A O 1
ATOM 805 N N . LYS A 1 102 ? -7.645 17.063 3.966 1.00 95.06 102 LYS A N 1
ATOM 806 C CA . LYS A 1 102 ? -6.453 17.424 3.187 1.00 95.06 102 LYS A CA 1
ATOM 807 C C . LYS A 1 102 ? -6.480 16.879 1.763 1.00 95.06 102 LYS A C 1
ATOM 809 O O . LYS A 1 102 ? -6.123 17.605 0.838 1.00 95.06 102 LYS A O 1
ATOM 814 N N . TRP A 1 103 ? -6.870 15.620 1.582 1.00 94.06 103 TRP A N 1
ATOM 815 C CA . TRP A 1 103 ? -6.649 14.901 0.323 1.00 94.06 103 TRP A CA 1
ATOM 816 C C . TRP A 1 103 ? -7.899 14.245 -0.257 1.00 94.06 103 TRP A C 1
ATOM 818 O O . TRP A 1 103 ? -7.863 13.808 -1.396 1.00 94.06 103 TRP A O 1
ATOM 828 N N . PHE A 1 104 ? -9.016 14.210 0.471 1.00 92.69 104 PHE A N 1
ATOM 829 C CA . PHE A 1 104 ? -10.227 13.497 0.055 1.00 92.69 104 PHE A CA 1
ATOM 830 C C . PHE A 1 104 ? -11.486 14.374 0.097 1.00 92.69 104 PHE A C 1
ATOM 832 O O . PHE A 1 104 ? -12.568 13.926 0.474 1.00 92.69 104 PHE A O 1
ATOM 839 N N . ARG A 1 105 ? -11.343 15.653 -0.282 1.00 91.00 105 ARG A N 1
ATOM 840 C CA . ARG A 1 105 ? -12.454 16.617 -0.456 1.00 91.00 105 ARG A CA 1
ATOM 841 C C . ARG A 1 105 ? -13.286 16.868 0.813 1.00 91.00 105 ARG A C 1
ATOM 843 O O . ARG A 1 105 ? -14.409 17.350 0.730 1.00 91.00 105 ARG A O 1
ATOM 850 N N . GLY A 1 106 ? -12.753 16.535 1.987 1.00 92.94 106 GLY A N 1
ATOM 851 C CA . GLY A 1 106 ? -13.477 16.590 3.259 1.00 92.94 106 GLY A CA 1
ATOM 852 C C . GLY A 1 106 ? -14.542 15.504 3.443 1.00 92.94 106 GLY A C 1
ATOM 853 O O . GLY A 1 106 ? -15.255 15.545 4.444 1.00 92.94 106 GLY A O 1
ATOM 854 N N . ASP A 1 107 ? -14.656 14.530 2.532 1.00 92.94 107 ASP A N 1
ATOM 855 C CA . ASP A 1 107 ? -15.697 13.496 2.569 1.00 92.94 107 ASP A CA 1
ATOM 856 C C . ASP A 1 107 ? -15.291 12.324 3.479 1.00 92.94 107 ASP A C 1
ATOM 858 O O . ASP A 1 107 ? -14.812 11.272 3.045 1.00 92.94 107 ASP A O 1
ATOM 862 N N . VAL A 1 108 ? -15.456 12.536 4.787 1.00 95.94 108 VAL A N 1
ATOM 863 C CA . VAL A 1 108 ? -15.159 11.531 5.819 1.00 95.94 108 VAL A CA 1
ATOM 864 C C . VAL A 1 108 ? -15.996 10.255 5.652 1.00 95.94 108 VAL A C 1
ATOM 866 O O . VAL A 1 108 ? -15.394 9.178 5.668 1.00 95.94 108 VAL A O 1
ATOM 869 N N . PRO A 1 109 ? -17.334 10.311 5.462 1.00 95.06 109 PRO A N 1
ATOM 870 C CA . PRO A 1 109 ? -18.136 9.099 5.277 1.00 95.06 109 PRO A CA 1
ATOM 871 C C . PRO A 1 109 ? -17.655 8.247 4.104 1.00 95.06 109 PRO A C 1
ATOM 873 O O . PRO A 1 109 ? -17.627 7.016 4.193 1.00 95.06 109 PRO A O 1
ATOM 876 N N . ARG A 1 110 ? -17.230 8.891 3.012 1.00 93.56 110 ARG A N 1
ATOM 877 C CA . ARG A 1 110 ? -16.714 8.175 1.854 1.00 93.56 110 ARG A CA 1
ATOM 878 C C . ARG A 1 110 ? -15.342 7.563 2.099 1.00 93.56 110 ARG A C 1
ATOM 880 O O . ARG A 1 110 ? -15.112 6.432 1.676 1.00 93.56 110 ARG A O 1
ATOM 887 N N . LEU A 1 111 ? -14.445 8.254 2.801 1.00 95.81 111 LEU A N 1
ATOM 888 C CA . LEU A 1 111 ? -13.153 7.665 3.166 1.00 95.81 111 LEU A CA 1
ATOM 889 C C . LEU A 1 111 ? -13.336 6.446 4.086 1.00 95.81 111 LEU A C 1
ATOM 891 O O . LEU A 1 111 ? -12.670 5.435 3.904 1.00 95.81 111 LEU A O 1
ATOM 895 N N . GLN A 1 112 ? -14.316 6.476 4.991 1.00 96.75 112 GLN A N 1
ATOM 896 C CA . GLN A 1 112 ? -14.674 5.317 5.820 1.00 96.75 112 GLN A CA 1
ATOM 897 C C . GLN A 1 112 ? -15.295 4.163 5.014 1.00 96.75 112 GLN A C 1
ATOM 899 O O . GLN A 1 112 ? -15.150 2.994 5.371 1.00 96.75 112 GLN A O 1
ATOM 904 N N . GLU A 1 113 ? -16.013 4.447 3.925 1.00 95.31 113 GLU A N 1
ATOM 905 C CA . GLU A 1 113 ? -16.447 3.414 2.975 1.00 95.31 113 GLU A CA 1
ATOM 906 C C . GLU A 1 113 ? -15.252 2.756 2.279 1.00 95.31 113 GLU A C 1
ATOM 908 O O . GLU A 1 113 ? -15.181 1.529 2.222 1.00 95.31 113 GLU A O 1
ATOM 913 N N . VAL A 1 114 ? -14.286 3.558 1.830 1.00 96.81 114 VAL A N 1
ATOM 914 C CA . VAL A 1 114 ? -13.016 3.073 1.276 1.00 96.81 114 VAL A CA 1
ATOM 915 C C . VAL A 1 114 ? -12.274 2.194 2.281 1.00 96.81 114 VAL A C 1
ATOM 917 O O . VAL A 1 114 ? -11.881 1.084 1.931 1.00 96.81 114 VAL A O 1
ATOM 920 N N . GLU A 1 115 ? -12.136 2.636 3.535 1.00 98.00 115 GLU A N 1
ATOM 921 C CA . GLU A 1 115 ? -11.517 1.838 4.598 1.00 98.00 115 GLU A CA 1
ATOM 922 C C . GLU A 1 115 ? -12.195 0.463 4.710 1.00 98.00 115 GLU A C 1
ATOM 924 O O . GLU A 1 115 ? -11.508 -0.557 4.708 1.00 98.00 115 GLU A O 1
ATOM 929 N N . ARG A 1 116 ? -13.537 0.410 4.734 1.00 97.25 116 ARG A N 1
ATOM 930 C CA . ARG A 1 116 ? -14.315 -0.847 4.787 1.00 97.25 116 ARG A CA 1
ATOM 931 C C . ARG A 1 116 ? -14.041 -1.774 3.605 1.00 97.25 116 ARG A C 1
ATOM 933 O O . ARG A 1 116 ? -13.954 -2.985 3.803 1.00 97.25 116 ARG A O 1
ATOM 940 N N . ILE A 1 117 ? -13.884 -1.229 2.401 1.00 96.94 117 ILE A N 1
ATOM 941 C CA . ILE A 1 117 ? -13.498 -2.011 1.219 1.00 96.94 117 ILE A CA 1
ATOM 942 C C . ILE A 1 117 ? -12.096 -2.600 1.418 1.00 96.94 117 ILE A C 1
ATOM 944 O O . ILE A 1 117 ? -11.903 -3.796 1.202 1.00 96.94 117 ILE A O 1
ATOM 948 N N . CYS A 1 118 ? -11.137 -1.801 1.892 1.00 97.88 118 CYS A N 1
ATOM 949 C CA . CYS A 1 118 ? -9.783 -2.271 2.184 1.00 97.88 118 CYS A CA 1
ATOM 950 C C . CYS A 1 118 ? -9.778 -3.376 3.251 1.00 97.88 118 CYS A C 1
ATOM 952 O O . CYS A 1 118 ? -9.137 -4.404 3.050 1.00 97.88 118 CYS A O 1
ATOM 954 N N . PHE A 1 119 ? -10.547 -3.223 4.337 1.00 98.00 119 PHE A N 1
ATOM 955 C CA . PHE A 1 119 ? -10.722 -4.267 5.355 1.00 98.00 119 PHE A CA 1
ATOM 956 C C . PHE A 1 119 ? -11.216 -5.583 4.746 1.00 98.00 119 PHE A C 1
ATOM 958 O O . PHE A 1 119 ? -10.689 -6.647 5.069 1.00 98.00 119 PHE A O 1
ATOM 965 N N . HIS A 1 120 ? -12.204 -5.517 3.849 1.00 97.12 120 HIS A N 1
ATOM 966 C CA . HIS A 1 120 ? -12.713 -6.702 3.164 1.00 97.12 120 HIS A CA 1
ATOM 967 C C . HIS A 1 120 ? -11.644 -7.358 2.280 1.00 97.12 120 HIS A C 1
ATOM 969 O O . HIS A 1 120 ? -11.478 -8.574 2.335 1.00 97.12 120 HIS A O 1
ATOM 975 N N . ILE A 1 121 ? -10.884 -6.572 1.510 1.00 97.12 121 ILE A N 1
ATOM 976 C CA . ILE A 1 121 ? -9.796 -7.093 0.670 1.00 97.12 121 ILE A CA 1
ATOM 977 C C . ILE A 1 121 ? -8.721 -7.771 1.531 1.00 97.12 121 ILE A C 1
ATOM 979 O O . ILE A 1 121 ? -8.304 -8.880 1.206 1.00 97.12 121 ILE A O 1
ATOM 983 N N . ILE A 1 122 ? -8.313 -7.153 2.644 1.00 96.88 122 ILE A N 1
ATOM 984 C CA . ILE A 1 122 ? -7.342 -7.734 3.587 1.00 96.88 122 ILE A CA 1
ATOM 985 C C . ILE A 1 122 ? -7.838 -9.086 4.110 1.00 96.88 122 ILE A C 1
ATOM 987 O O . ILE A 1 122 ? -7.080 -10.053 4.104 1.00 96.88 122 ILE A O 1
ATOM 991 N N . ASP A 1 123 ? -9.105 -9.180 4.521 1.00 95.38 123 ASP A N 1
ATOM 992 C CA . ASP A 1 123 ? -9.704 -10.438 4.986 1.00 95.38 123 ASP A CA 1
ATOM 993 C C . ASP A 1 123 ? -9.650 -11.537 3.909 1.00 95.38 123 ASP A C 1
ATOM 995 O O . ASP A 1 123 ? -9.282 -12.675 4.205 1.00 95.38 123 ASP A O 1
ATOM 999 N N . GLN A 1 124 ? -9.936 -11.205 2.645 1.00 95.31 124 GLN A N 1
ATOM 1000 C CA . GLN A 1 124 ? -9.804 -12.165 1.541 1.00 95.31 124 GLN A CA 1
ATOM 1001 C C . GLN A 1 124 ? -8.348 -12.586 1.303 1.00 95.31 124 GLN A C 1
ATOM 1003 O O . GLN A 1 124 ? -8.085 -13.767 1.078 1.00 95.31 124 GLN A O 1
ATOM 1008 N N . PHE A 1 125 ? -7.396 -11.656 1.403 1.00 93.94 125 PHE A N 1
ATOM 1009 C CA . PHE A 1 125 ? -5.973 -11.973 1.288 1.00 93.94 125 PHE A CA 1
ATOM 1010 C C . PHE A 1 125 ? -5.499 -12.907 2.395 1.00 93.94 125 PHE A C 1
ATOM 1012 O O . PHE A 1 125 ? -4.779 -13.854 2.105 1.00 93.94 125 PHE A O 1
ATOM 1019 N N . TYR A 1 126 ? -5.909 -12.686 3.645 1.00 91.06 126 TYR A N 1
ATOM 1020 C CA . TYR A 1 126 ? -5.543 -13.584 4.743 1.00 91.06 126 TYR A CA 1
ATOM 1021 C C . TYR A 1 126 ? -6.140 -14.977 4.570 1.00 91.06 126 TYR A C 1
ATOM 1023 O O . TYR A 1 126 ? -5.425 -15.955 4.753 1.00 91.06 126 TYR A O 1
ATOM 1031 N N . LYS A 1 127 ? -7.396 -15.077 4.118 1.00 91.50 127 LYS A N 1
ATOM 1032 C CA . LYS A 1 127 ? -8.001 -16.370 3.769 1.00 91.50 127 LYS A CA 1
ATOM 1033 C C . LYS A 1 127 ? -7.203 -17.107 2.702 1.00 91.50 127 LYS A C 1
ATOM 1035 O O . LYS A 1 127 ? -7.025 -18.310 2.827 1.00 91.50 127 LYS A O 1
ATOM 1040 N N . TRP A 1 128 ? -6.723 -16.404 1.676 1.00 91.69 128 TRP A N 1
ATOM 1041 C CA . TRP A 1 128 ? -5.862 -17.003 0.659 1.00 91.69 128 TRP A CA 1
ATOM 1042 C C . TRP A 1 128 ? -4.481 -17.380 1.218 1.00 91.69 128 TRP A C 1
ATOM 1044 O O . TRP A 1 128 ? -4.058 -18.518 1.052 1.00 91.69 128 TRP A O 1
ATOM 1054 N N . MET A 1 129 ? -3.805 -16.492 1.950 1.00 88.00 129 MET A N 1
ATOM 1055 C CA . MET A 1 129 ? -2.491 -16.778 2.548 1.00 88.00 129 MET A CA 1
ATOM 1056 C C . MET A 1 129 ? -2.524 -17.975 3.508 1.00 88.00 129 MET A C 1
ATOM 1058 O O . MET A 1 129 ? -1.574 -18.753 3.548 1.00 88.00 129 MET A O 1
ATOM 1062 N N . ASP A 1 130 ? -3.625 -18.162 4.238 1.00 86.06 130 ASP A N 1
ATOM 1063 C CA . ASP A 1 130 ? -3.829 -19.321 5.113 1.00 86.06 130 ASP A CA 1
ATOM 1064 C C . ASP A 1 130 ? -3.954 -20.646 4.329 1.00 86.06 130 ASP A C 1
ATOM 1066 O O . ASP A 1 130 ? -3.806 -21.718 4.913 1.00 86.06 130 ASP A O 1
ATOM 1070 N N . THR A 1 131 ? -4.187 -20.600 3.009 1.00 88.81 131 THR A N 1
ATOM 1071 C CA . THR A 1 131 ? -4.114 -21.786 2.133 1.00 88.81 131 THR A CA 1
ATOM 1072 C C . THR A 1 131 ? -2.702 -22.084 1.628 1.00 88.81 131 THR A C 1
ATOM 1074 O O . THR A 1 131 ? -2.408 -23.232 1.306 1.00 88.81 131 THR A O 1
ATOM 1077 N N . GLU A 1 132 ? -1.818 -21.083 1.597 1.00 86.25 132 GLU A N 1
ATOM 1078 C CA . GLU A 1 132 ? -0.462 -21.193 1.036 1.00 86.25 132 GLU A CA 1
ATOM 1079 C C . GLU A 1 132 ? 0.586 -21.611 2.080 1.00 86.25 132 GLU A C 1
ATOM 1081 O O . GLU A 1 132 ? 1.686 -22.045 1.736 1.00 86.25 132 GLU A O 1
ATOM 1086 N N . SER A 1 133 ? 0.272 -21.491 3.373 1.00 77.94 133 SER A N 1
ATOM 1087 C CA . SER A 1 133 ? 1.203 -21.823 4.450 1.00 77.94 133 SER A CA 1
ATOM 1088 C C . SER A 1 133 ? 0.502 -22.436 5.658 1.00 77.94 133 SER A C 1
ATOM 1090 O O . SER A 1 133 ? -0.548 -21.981 6.099 1.00 77.94 133 SER A O 1
ATOM 1092 N N . VAL A 1 134 ? 1.149 -23.442 6.258 1.00 73.50 134 VAL A N 1
ATOM 1093 C CA . VAL A 1 134 ? 0.697 -24.112 7.497 1.00 73.50 134 VAL A CA 1
ATOM 1094 C C . VAL A 1 134 ? 0.577 -23.124 8.661 1.00 73.50 134 VAL A C 1
ATOM 1096 O O . VAL A 1 134 ? -0.249 -23.285 9.559 1.00 73.50 134 VAL A O 1
ATOM 1099 N N . TYR A 1 135 ? 1.413 -22.090 8.646 1.00 74.50 135 TYR A N 1
ATOM 1100 C CA . TYR A 1 135 ? 1.332 -20.969 9.565 1.00 74.50 135 TYR A CA 1
ATOM 1101 C C . TYR A 1 135 ? 0.973 -19.739 8.742 1.00 74.50 135 TYR A C 1
ATOM 1103 O O . TYR A 1 135 ? 1.703 -19.423 7.806 1.00 74.50 135 TYR A O 1
ATOM 1111 N N . GLY A 1 136 ? -0.106 -19.030 9.086 1.00 78.31 136 GLY A N 1
ATOM 1112 C CA . GLY A 1 136 ? -0.468 -17.805 8.367 1.00 78.31 136 GLY A CA 1
ATOM 1113 C C . GLY A 1 136 ? 0.664 -16.763 8.371 1.00 78.31 136 GLY A C 1
ATOM 1114 O O . GLY A 1 136 ? 1.735 -16.958 8.965 1.00 78.31 136 GLY A O 1
ATOM 1115 N N . SER A 1 137 ? 0.419 -15.580 7.815 1.00 86.38 137 SER A N 1
ATOM 1116 C CA . SER A 1 137 ? 1.384 -14.475 7.919 1.00 86.38 137 SER A CA 1
ATOM 1117 C C . SER A 1 137 ? 1.302 -13.766 9.290 1.00 86.38 137 SER A C 1
ATOM 1119 O O . SER A 1 137 ? 0.191 -13.503 9.771 1.00 86.38 137 SER A O 1
ATOM 1121 N N . PRO A 1 138 ? 2.425 -13.538 10.013 1.00 88.25 138 PRO A N 1
ATOM 1122 C CA . PRO A 1 138 ? 2.420 -12.873 11.325 1.00 88.25 138 PRO A CA 1
ATOM 1123 C C . PRO A 1 138 ? 2.056 -11.403 11.234 1.00 88.25 138 PRO A C 1
ATOM 1125 O O . PRO A 1 138 ? 1.350 -10.886 12.102 1.00 88.25 138 PRO A O 1
ATOM 1128 N N . ALA A 1 139 ? 2.539 -10.741 10.192 1.00 91.62 139 ALA A N 1
ATOM 1129 C CA . ALA A 1 139 ? 2.268 -9.346 9.955 1.00 91.62 139 ALA A CA 1
ATOM 1130 C C . ALA A 1 139 ? 2.462 -9.013 8.482 1.00 91.62 139 ALA A C 1
ATOM 1132 O O . ALA A 1 139 ? 3.374 -9.529 7.837 1.00 91.62 139 ALA A O 1
ATOM 1133 N N . ASN A 1 140 ? 1.643 -8.095 7.988 1.00 93.81 140 ASN A N 1
ATOM 1134 C CA . ASN A 1 140 ? 1.763 -7.521 6.657 1.00 93.81 140 ASN A CA 1
ATOM 1135 C C . ASN A 1 140 ? 1.435 -6.030 6.717 1.00 93.81 140 ASN A C 1
ATOM 1137 O O . ASN A 1 140 ? 0.712 -5.576 7.607 1.00 93.81 140 ASN A O 1
ATOM 1141 N N . ARG A 1 141 ? 1.908 -5.280 5.728 1.00 94.19 141 ARG A N 1
ATOM 1142 C CA . ARG A 1 141 ? 1.391 -3.949 5.409 1.00 94.19 141 ARG A CA 1
ATOM 1143 C C . ARG A 1 141 ? 0.679 -4.034 4.069 1.00 94.19 141 ARG A C 1
ATOM 1145 O O . ARG A 1 141 ? 1.249 -4.545 3.115 1.00 94.19 141 ARG A O 1
ATOM 1152 N N . PHE A 1 142 ? -0.552 -3.553 4.003 1.00 95.44 142 PHE A N 1
ATOM 1153 C CA . PHE A 1 142 ? -1.283 -3.435 2.746 1.00 95.44 142 PHE A CA 1
ATOM 1154 C C . PHE A 1 142 ? -1.348 -1.974 2.351 1.00 95.44 142 PHE A C 1
ATOM 1156 O O . PHE A 1 142 ? -1.870 -1.164 3.118 1.00 95.44 142 PHE A O 1
ATOM 1163 N N . ASP A 1 143 ? -0.863 -1.662 1.157 1.00 94.00 143 ASP A N 1
ATOM 1164 C CA . ASP A 1 143 ? -0.928 -0.317 0.610 1.00 94.00 143 ASP A CA 1
ATOM 1165 C C . ASP A 1 143 ? -1.993 -0.266 -0.474 1.00 94.00 143 ASP A C 1
ATOM 1167 O O . ASP A 1 143 ? -1.955 -1.008 -1.461 1.00 94.00 143 ASP A O 1
ATOM 1171 N N . PHE A 1 144 ? -2.962 0.618 -0.281 1.00 95.94 144 PHE A N 1
ATOM 1172 C CA . PHE A 1 144 ? -4.052 0.854 -1.208 1.00 95.94 144 PHE A CA 1
ATOM 1173 C C . PHE A 1 144 ? -3.932 2.250 -1.791 1.00 95.94 144 PHE A C 1
ATOM 1175 O O . PHE A 1 144 ? -3.930 3.238 -1.061 1.00 95.94 144 PHE A O 1
ATOM 1182 N N . LEU A 1 145 ? -3.905 2.337 -3.113 1.00 94.31 145 LEU A N 1
ATOM 1183 C CA . LEU A 1 145 ? -4.012 3.597 -3.830 1.00 94.31 145 LEU A CA 1
ATOM 1184 C C . LEU A 1 145 ? -5.491 3.930 -3.998 1.00 94.31 145 LEU A C 1
ATOM 1186 O O . LEU A 1 145 ? -6.267 3.106 -4.494 1.00 94.31 145 LEU A O 1
ATOM 1190 N N . VAL A 1 146 ? -5.883 5.131 -3.584 1.00 95.06 146 VAL A N 1
ATOM 1191 C CA . VAL A 1 146 ? -7.281 5.556 -3.605 1.00 95.06 146 VAL A CA 1
ATOM 1192 C C . VAL A 1 146 ? -7.410 6.872 -4.337 1.00 95.06 146 VAL A C 1
ATOM 1194 O O . VAL A 1 146 ? -6.686 7.824 -4.052 1.00 95.06 146 VAL A O 1
ATOM 1197 N N . GLY A 1 147 ? -8.369 6.937 -5.252 1.00 91.50 147 GLY A N 1
ATOM 1198 C CA . GLY A 1 147 ? -8.714 8.187 -5.906 1.00 91.50 147 GLY A CA 1
ATOM 1199 C C . GLY A 1 147 ? -9.968 8.112 -6.759 1.00 91.50 147 GLY A C 1
ATOM 1200 O O . GLY A 1 147 ? -10.614 7.065 -6.873 1.00 91.50 147 GLY A O 1
ATOM 1201 N N . TYR A 1 148 ? -10.323 9.244 -7.355 1.00 87.62 148 TYR A N 1
ATOM 1202 C CA . TYR A 1 148 ? -11.469 9.355 -8.254 1.00 87.62 148 TYR A CA 1
ATOM 1203 C C . TYR A 1 148 ? -11.040 9.204 -9.717 1.00 87.62 148 TYR A C 1
ATOM 1205 O O . TYR A 1 148 ? -10.195 9.938 -10.223 1.00 87.62 148 TYR A O 1
ATOM 1213 N N . ASP A 1 149 ? -11.664 8.260 -10.426 1.00 77.81 149 ASP A N 1
ATOM 1214 C CA . ASP A 1 149 ? -11.402 8.022 -11.853 1.00 77.81 149 ASP A CA 1
ATOM 1215 C C . ASP A 1 149 ? -11.869 9.178 -12.749 1.00 77.81 149 ASP A C 1
ATOM 1217 O O . ASP A 1 149 ? -11.351 9.368 -13.855 1.00 77.81 149 ASP A O 1
ATOM 1221 N N . ARG A 1 150 ? -12.868 9.928 -12.273 1.00 72.69 150 ARG A N 1
ATOM 1222 C CA . ARG A 1 150 ? -13.395 11.144 -12.884 1.00 72.69 150 ARG A CA 1
ATOM 1223 C C . ARG A 1 150 ? -13.704 12.161 -11.802 1.00 72.69 150 ARG A C 1
ATOM 1225 O O . ARG A 1 150 ? -14.257 11.821 -10.758 1.00 72.69 150 ARG A O 1
ATOM 1232 N N . ASP A 1 151 ? -13.407 13.418 -12.098 1.00 67.25 151 ASP A N 1
ATOM 1233 C CA . ASP A 1 151 ? -13.737 14.544 -11.228 1.00 67.25 151 ASP A CA 1
ATOM 1234 C C . ASP A 1 151 ? -15.097 15.164 -11.587 1.00 67.25 151 ASP A C 1
ATOM 1236 O O . ASP A 1 151 ? -15.247 16.375 -11.696 1.00 67.25 151 ASP A O 1
ATOM 1240 N N . ASP A 1 152 ? -16.092 14.315 -11.857 1.00 70.31 152 ASP A N 1
ATOM 1241 C CA . ASP A 1 152 ? -17.446 14.739 -12.242 1.00 70.31 152 ASP A CA 1
ATOM 1242 C C . ASP A 1 152 ? -18.447 14.688 -11.075 1.00 70.31 152 ASP A C 1
ATOM 1244 O O . ASP A 1 152 ? -19.619 15.017 -11.240 1.00 70.31 152 ASP A O 1
ATOM 1248 N N . GLY A 1 153 ? -17.994 14.266 -9.888 1.00 64.44 153 GLY A N 1
ATOM 1249 C CA . GLY A 1 153 ? -18.825 14.123 -8.690 1.00 64.44 153 GLY A CA 1
ATOM 1250 C C . GLY A 1 153 ? -19.851 12.984 -8.751 1.00 64.44 153 GLY A C 1
ATOM 1251 O O . GLY A 1 153 ? -20.584 12.788 -7.784 1.00 64.44 153 GLY A O 1
ATOM 1252 N N . THR A 1 154 ? -19.907 12.218 -9.847 1.00 64.88 154 THR A N 1
ATOM 1253 C CA . THR A 1 154 ? -20.888 11.139 -10.052 1.00 64.88 154 THR A CA 1
ATOM 1254 C C . THR A 1 154 ? -20.302 9.750 -9.830 1.00 64.88 154 THR A C 1
ATOM 1256 O O . THR A 1 154 ? -21.012 8.845 -9.389 1.00 64.88 154 THR A O 1
ATOM 1259 N N . SER A 1 155 ? -19.003 9.564 -10.079 1.00 71.06 155 SER A N 1
ATOM 1260 C CA . SER A 1 155 ? -18.313 8.312 -9.765 1.00 71.06 155 SER A CA 1
ATOM 1261 C C . SER A 1 155 ? -17.785 8.301 -8.330 1.00 71.06 155 SER A C 1
ATOM 1263 O O . SER A 1 155 ? -17.094 9.231 -7.917 1.00 71.06 155 SER A O 1
ATOM 1265 N N . GLY A 1 156 ? -18.074 7.230 -7.583 1.00 80.06 156 GLY A N 1
ATOM 1266 C CA . GLY A 1 156 ? -17.443 6.973 -6.285 1.00 80.06 156 GLY A CA 1
ATOM 1267 C C . GLY A 1 156 ? -15.929 6.736 -6.408 1.00 80.06 156 GLY A C 1
ATOM 1268 O O . GLY A 1 156 ? -15.431 6.487 -7.512 1.00 80.06 156 GLY A O 1
ATOM 1269 N N . PRO A 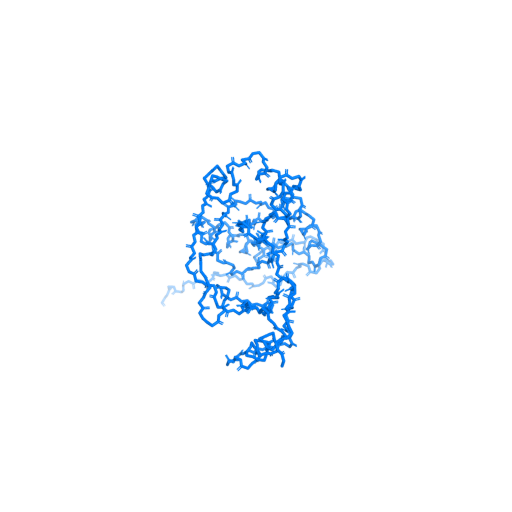1 157 ? -15.186 6.803 -5.290 1.00 87.75 157 PRO A N 1
ATOM 1270 C CA . PRO A 1 157 ? -13.755 6.547 -5.297 1.00 87.75 157 PRO A CA 1
ATOM 1271 C C . PRO A 1 157 ? -13.462 5.094 -5.658 1.00 87.75 157 PRO A C 1
ATOM 1273 O O . PRO A 1 157 ? -14.263 4.187 -5.414 1.00 87.75 157 PRO A O 1
ATOM 1276 N N . ARG A 1 158 ? -12.276 4.873 -6.213 1.00 91.69 158 ARG A N 1
ATOM 1277 C CA . ARG A 1 158 ? -11.748 3.546 -6.503 1.00 91.69 158 ARG A CA 1
ATOM 1278 C C . ARG A 1 158 ? -10.605 3.212 -5.571 1.00 91.69 158 ARG A C 1
ATOM 1280 O O . ARG A 1 158 ? -9.833 4.082 -5.182 1.00 91.69 158 ARG A O 1
ATOM 1287 N N . VAL A 1 159 ? -10.520 1.928 -5.251 1.00 94.19 159 VAL A N 1
ATOM 1288 C CA . VAL A 1 159 ? -9.481 1.341 -4.414 1.00 94.19 159 VAL A CA 1
ATOM 1289 C C . VAL A 1 159 ? -8.677 0.390 -5.283 1.00 94.19 159 VAL A C 1
ATOM 1291 O O . VAL A 1 159 ? -9.235 -0.528 -5.883 1.00 94.19 159 VAL A O 1
ATOM 1294 N N . TYR A 1 160 ? -7.372 0.614 -5.349 1.00 93.56 160 TYR A N 1
ATOM 1295 C CA . TYR A 1 160 ? -6.426 -0.235 -6.057 1.00 93.56 160 TYR A CA 1
ATOM 1296 C C . TYR A 1 160 ? -5.432 -0.791 -5.042 1.00 93.56 160 TYR A C 1
ATOM 1298 O O . TYR A 1 160 ? -4.810 -0.024 -4.312 1.00 93.56 160 TYR A O 1
ATOM 1306 N N . LEU A 1 161 ? -5.260 -2.110 -4.990 1.00 92.94 161 LEU A N 1
ATOM 1307 C CA . LEU A 1 161 ? -4.188 -2.697 -4.190 1.00 92.94 161 LEU A CA 1
ATOM 1308 C C . LEU A 1 161 ? -2.842 -2.392 -4.864 1.00 92.94 161 LEU A C 1
ATOM 1310 O O . LEU A 1 161 ? -2.624 -2.786 -6.009 1.00 92.94 161 LEU A O 1
ATOM 1314 N N . GLY A 1 162 ? -1.972 -1.660 -4.172 1.00 88.44 162 GLY A N 1
ATOM 1315 C CA . GLY A 1 162 ? -0.660 -1.247 -4.669 1.00 88.44 162 GLY A CA 1
ATOM 1316 C C . GLY A 1 162 ? 0.450 -2.221 -4.283 1.00 88.44 162 GLY A C 1
ATOM 1317 O O . GLY A 1 162 ? 1.217 -2.661 -5.148 1.00 88.44 162 GLY A O 1
ATOM 1318 N N . GLU A 1 163 ? 0.516 -2.570 -2.999 1.00 88.12 163 GLU A N 1
ATOM 1319 C CA . GLU A 1 163 ? 1.558 -3.421 -2.421 1.00 88.12 163 GLU A CA 1
ATOM 1320 C C . GLU A 1 163 ? 1.002 -4.260 -1.264 1.00 88.12 163 GLU A C 1
ATOM 1322 O O . GLU A 1 163 ? 0.168 -3.802 -0.481 1.00 88.12 163 GLU A O 1
ATOM 1327 N N . VAL A 1 164 ? 1.501 -5.492 -1.151 1.00 90.12 164 VAL A N 1
ATOM 1328 C CA . VAL A 1 164 ? 1.411 -6.299 0.068 1.00 90.12 164 VAL A CA 1
ATOM 1329 C C . VAL A 1 164 ? 2.836 -6.490 0.573 1.00 90.12 164 VAL A C 1
ATOM 1331 O O . VAL A 1 164 ? 3.588 -7.302 0.042 1.00 90.12 164 VAL A O 1
ATOM 1334 N N . GLY A 1 165 ? 3.221 -5.699 1.567 1.00 84.31 165 GLY A N 1
ATOM 1335 C CA . GLY A 1 165 ? 4.527 -5.773 2.206 1.00 84.31 165 GLY A CA 1
ATOM 1336 C C . GLY A 1 165 ? 4.566 -6.886 3.251 1.00 84.31 165 GLY A C 1
ATOM 1337 O O . GLY A 1 165 ? 3.721 -6.939 4.151 1.00 84.31 165 GLY A O 1
ATOM 1338 N N . GLU A 1 166 ? 5.558 -7.766 3.153 1.00 75.81 166 GLU A N 1
ATOM 1339 C CA . GLU A 1 166 ? 5.861 -8.794 4.156 1.00 75.81 166 GLU A CA 1
ATOM 1340 C C . GLU A 1 166 ? 6.861 -8.291 5.220 1.00 75.81 166 GLU A C 1
ATOM 1342 O O . GLU A 1 166 ? 7.129 -7.094 5.351 1.00 75.81 166 GLU A O 1
ATOM 1347 N N . LEU A 1 167 ? 7.401 -9.212 6.026 1.00 72.19 167 LEU A N 1
ATOM 1348 C CA . LEU A 1 167 ? 8.328 -8.927 7.119 1.00 72.19 167 LEU A CA 1
ATOM 1349 C C . LEU A 1 167 ? 9.473 -8.001 6.691 1.00 72.19 167 LEU A C 1
ATOM 1351 O O . LEU A 1 167 ? 10.227 -8.297 5.771 1.00 72.19 167 LEU A O 1
ATOM 1355 N N . GLY A 1 168 ? 9.611 -6.888 7.416 1.00 72.62 168 GLY A N 1
ATOM 1356 C CA . GLY A 1 168 ? 10.561 -5.822 7.097 1.00 72.62 168 GLY A CA 1
ATOM 1357 C C . GLY A 1 168 ? 9.910 -4.554 6.543 1.00 72.62 168 GLY A C 1
ATOM 1358 O O . GLY A 1 168 ? 10.619 -3.569 6.357 1.00 72.62 168 GLY A O 1
ATOM 1359 N N . PHE A 1 169 ? 8.585 -4.528 6.335 1.00 80.75 169 PHE A N 1
ATOM 1360 C CA . PHE A 1 169 ? 7.885 -3.302 5.945 1.00 80.75 169 PHE A CA 1
ATOM 1361 C C . PHE A 1 169 ? 8.157 -2.144 6.920 1.00 80.75 169 PHE A C 1
ATOM 1363 O O . PHE A 1 169 ? 8.231 -2.312 8.141 1.00 80.75 169 PHE A O 1
ATOM 1370 N N . SER A 1 170 ? 8.264 -0.938 6.364 1.00 83.12 170 SER A N 1
ATOM 1371 C CA . SER A 1 170 ? 8.413 0.291 7.142 1.00 83.12 170 SER A CA 1
ATOM 1372 C C . SER A 1 170 ? 7.223 0.487 8.083 1.00 83.12 170 SER A C 1
ATOM 1374 O O . SER A 1 170 ? 6.083 0.507 7.625 1.00 83.12 170 SER A O 1
ATOM 1376 N N . MET A 1 171 ? 7.501 0.651 9.382 1.00 88.88 171 MET A N 1
ATOM 1377 C CA . MET A 1 171 ? 6.527 0.906 10.458 1.00 88.88 171 MET A CA 1
ATOM 1378 C C . MET A 1 171 ? 6.473 2.393 10.835 1.00 88.88 171 MET A C 1
ATOM 1380 O O . MET A 1 171 ? 6.312 2.741 12.007 1.00 88.88 171 MET A O 1
ATOM 1384 N N . VAL A 1 172 ? 6.675 3.272 9.849 1.00 85.69 172 VAL A N 1
ATOM 1385 C CA . VAL A 1 172 ? 6.556 4.726 10.024 1.00 85.69 172 VAL A CA 1
ATOM 1386 C C . VAL A 1 172 ? 5.230 5.058 10.705 1.00 85.69 172 VAL A C 1
ATOM 1388 O O . VAL A 1 172 ? 4.187 4.490 10.382 1.00 85.69 172 VAL A O 1
ATOM 1391 N N . ASP A 1 173 ? 5.314 5.930 11.708 1.00 87.56 173 ASP A N 1
ATOM 1392 C CA . ASP A 1 173 ? 4.203 6.323 12.571 1.00 87.56 173 ASP A CA 1
ATOM 1393 C C . ASP A 1 173 ? 3.477 5.164 13.257 1.00 87.56 173 ASP A C 1
ATOM 1395 O O . ASP A 1 173 ? 2.321 5.308 13.635 1.00 87.56 173 ASP A O 1
ATOM 1399 N N . PHE A 1 174 ? 4.149 4.037 13.509 1.00 90.81 174 PHE A N 1
ATOM 1400 C CA . PHE A 1 174 ? 3.632 2.940 14.330 1.00 90.81 174 PHE A CA 1
ATOM 1401 C C . PHE A 1 174 ? 4.625 2.567 15.452 1.00 90.81 174 PHE A C 1
ATOM 1403 O O . PHE A 1 174 ? 5.277 1.522 15.382 1.00 90.81 174 PHE A O 1
ATOM 1410 N N . PRO A 1 175 ? 4.758 3.397 16.511 1.00 90.75 175 PRO A N 1
ATOM 1411 C CA . PRO A 1 175 ? 5.799 3.239 17.537 1.00 90.75 175 PRO A CA 1
ATOM 1412 C C . PRO A 1 175 ? 5.781 1.887 18.263 1.00 90.75 175 PRO A C 1
ATOM 1414 O O . PRO A 1 175 ? 6.823 1.322 18.588 1.00 90.75 175 PRO A O 1
ATOM 1417 N N . GLU A 1 176 ? 4.595 1.342 18.519 1.00 92.50 176 GLU A N 1
ATOM 1418 C CA . GLU A 1 176 ? 4.402 0.040 19.154 1.00 92.50 176 GLU A CA 1
ATOM 1419 C C . GLU A 1 176 ? 4.455 -1.140 18.170 1.00 92.50 176 GLU A C 1
ATOM 1421 O O . GLU A 1 176 ? 4.424 -2.300 18.601 1.00 92.50 176 GLU A O 1
ATOM 1426 N N . GLY A 1 177 ? 4.552 -0.849 16.870 1.00 90.44 177 GLY A N 1
ATOM 1427 C CA . GLY A 1 177 ? 4.583 -1.808 15.771 1.00 90.44 177 GLY A CA 1
ATOM 1428 C C . GLY A 1 177 ? 5.670 -2.863 15.919 1.00 90.44 177 GLY A C 1
ATOM 1429 O O . GLY A 1 177 ? 5.322 -4.044 15.945 1.00 90.44 177 GLY A O 1
ATOM 1430 N N . PRO A 1 178 ? 6.950 -2.492 16.136 1.00 90.88 178 PRO A N 1
ATOM 1431 C CA . PRO A 1 178 ? 8.025 -3.468 16.293 1.00 90.88 178 PRO A CA 1
ATOM 1432 C C . PRO A 1 178 ? 7.723 -4.485 17.395 1.00 90.88 178 PRO A C 1
ATOM 1434 O O . PRO A 1 178 ? 7.843 -5.691 17.193 1.00 90.88 178 PRO A O 1
ATOM 1437 N N . ARG A 1 179 ? 7.235 -4.020 18.552 1.00 90.00 179 ARG A N 1
ATOM 1438 C CA . ARG A 1 179 ? 6.892 -4.908 19.668 1.00 90.00 179 ARG A CA 1
ATOM 1439 C C . ARG A 1 179 ? 5.743 -5.855 19.315 1.00 90.00 179 ARG A C 1
ATOM 1441 O O . ARG A 1 179 ? 5.809 -7.023 19.683 1.00 90.00 179 ARG A O 1
ATOM 1448 N N . LYS A 1 180 ? 4.691 -5.367 18.648 1.00 90.44 180 LYS A N 1
ATOM 1449 C CA . LYS A 1 180 ? 3.541 -6.194 18.243 1.00 90.44 180 LYS A CA 1
ATOM 1450 C C . LYS A 1 180 ? 3.942 -7.220 17.178 1.00 90.44 180 LYS A C 1
ATOM 1452 O O . LYS A 1 180 ? 3.685 -8.402 17.359 1.00 90.44 180 LYS A O 1
ATOM 1457 N N . VAL A 1 181 ? 4.633 -6.787 16.125 1.00 90.00 181 VAL A N 1
ATOM 1458 C CA . VAL A 1 181 ? 5.037 -7.628 14.989 1.00 90.00 181 VAL A CA 1
ATOM 1459 C C . VAL A 1 181 ? 6.070 -8.675 15.402 1.00 90.00 181 VAL A C 1
ATOM 1461 O O . VAL A 1 181 ? 5.838 -9.869 15.221 1.00 90.00 181 VAL A O 1
ATOM 1464 N N . PHE A 1 182 ? 7.193 -8.266 16.003 1.00 88.88 182 PHE A N 1
ATOM 1465 C CA . PHE A 1 182 ? 8.277 -9.201 16.322 1.00 88.88 182 PHE A CA 1
ATOM 1466 C C . PHE A 1 182 ? 7.907 -10.189 17.425 1.00 88.88 182 PHE A C 1
ATOM 1468 O O . PHE A 1 182 ? 8.432 -11.302 17.442 1.00 88.88 182 PHE A O 1
ATOM 1475 N N . LYS A 1 183 ? 6.966 -9.835 18.309 1.00 87.38 183 LYS A N 1
ATOM 1476 C CA . LYS A 1 183 ? 6.381 -10.800 19.243 1.00 87.38 183 LYS A CA 1
ATOM 1477 C C . LYS A 1 183 ? 5.694 -11.940 18.491 1.00 87.38 183 LYS A C 1
ATOM 1479 O O . LYS A 1 183 ? 5.952 -13.097 18.806 1.00 87.38 183 LYS A O 1
ATOM 1484 N N . GLU A 1 184 ? 4.848 -11.637 17.510 1.00 86.12 184 GLU A N 1
ATOM 1485 C CA . GLU A 1 184 ? 4.111 -12.664 16.763 1.00 86.12 184 GLU A CA 1
ATOM 1486 C C . GLU A 1 184 ? 5.022 -13.482 15.844 1.00 86.12 184 GLU A C 1
ATOM 1488 O O . GLU A 1 184 ? 4.865 -14.700 15.753 1.00 86.12 184 GLU A O 1
ATOM 1493 N N . VAL A 1 185 ? 6.041 -12.854 15.247 1.00 85.00 185 VAL A N 1
ATOM 1494 C CA . VAL A 1 185 ? 7.115 -13.569 14.537 1.00 85.00 185 VAL A CA 1
ATOM 1495 C C . VAL A 1 185 ? 7.822 -14.539 15.479 1.00 85.00 185 VAL A C 1
ATOM 1497 O O . VAL A 1 185 ? 7.907 -15.729 15.185 1.00 85.00 185 VAL A O 1
ATOM 1500 N N . GLY A 1 186 ? 8.267 -14.058 16.644 1.00 82.19 186 GLY A N 1
ATOM 1501 C CA . GLY A 1 186 ? 8.930 -14.879 17.652 1.00 82.19 186 GLY A CA 1
ATOM 1502 C C . GLY A 1 186 ? 8.058 -16.046 18.103 1.00 82.19 186 GLY A C 1
ATOM 1503 O O . GLY A 1 186 ? 8.528 -17.179 18.130 1.00 82.19 186 GLY A O 1
ATOM 1504 N N . ILE A 1 187 ? 6.771 -15.808 18.374 1.00 80.62 187 ILE A N 1
ATOM 1505 C CA . ILE A 1 187 ? 5.818 -16.871 18.711 1.00 80.62 187 ILE A CA 1
ATOM 1506 C C . ILE A 1 187 ? 5.760 -17.914 17.600 1.00 80.62 187 ILE A C 1
ATOM 1508 O O . ILE A 1 187 ? 5.779 -19.089 17.927 1.00 80.62 187 ILE A O 1
ATOM 1512 N N . ARG A 1 188 ? 5.714 -17.543 16.317 1.00 78.00 188 ARG A N 1
ATOM 1513 C CA . ARG A 1 188 ? 5.609 -18.515 15.211 1.00 78.00 188 ARG A CA 1
ATOM 1514 C C . ARG A 1 188 ? 6.906 -19.272 14.950 1.00 78.00 188 ARG A C 1
ATOM 1516 O O . ARG A 1 188 ? 6.859 -20.482 14.761 1.00 78.00 188 ARG A O 1
ATOM 1523 N N . CYS A 1 189 ? 8.054 -18.604 15.030 1.00 74.56 189 CYS A N 1
ATOM 1524 C CA . CYS A 1 189 ? 9.357 -19.261 14.919 1.00 74.56 189 CYS A CA 1
ATOM 1525 C C . CYS A 1 189 ? 9.610 -20.229 16.086 1.00 74.56 189 CYS A C 1
ATOM 1527 O O . CYS A 1 189 ? 10.175 -21.302 15.886 1.00 74.56 189 CYS A O 1
ATOM 1529 N N . LEU A 1 190 ? 9.172 -19.868 17.298 1.00 68.75 190 LEU A N 1
ATOM 1530 C CA . LEU A 1 190 ? 9.382 -20.654 18.517 1.00 68.75 190 LEU A CA 1
ATOM 1531 C C . LEU A 1 190 ? 8.256 -21.662 18.793 1.00 68.75 190 LEU A C 1
ATOM 1533 O O . LEU A 1 190 ? 8.501 -22.640 19.494 1.00 68.75 190 LEU A O 1
ATOM 1537 N N . LYS A 1 191 ? 7.044 -21.479 18.242 1.00 57.12 191 LYS A N 1
ATOM 1538 C CA . LYS A 1 191 ? 5.908 -22.426 18.353 1.00 57.12 191 LYS A CA 1
ATOM 1539 C C . LYS A 1 191 ? 6.142 -23.746 17.647 1.00 57.12 191 LYS A C 1
ATOM 1541 O O . LYS A 1 191 ? 5.362 -24.667 17.859 1.00 57.12 191 LYS A O 1
ATOM 1546 N N . THR A 1 192 ? 7.225 -23.858 16.887 1.00 51.00 192 THR A N 1
ATOM 1547 C CA . THR A 1 192 ? 7.827 -25.153 16.604 1.00 51.00 192 THR A CA 1
ATOM 1548 C C . THR A 1 192 ? 7.849 -25.981 17.904 1.00 51.00 192 THR A C 1
ATOM 15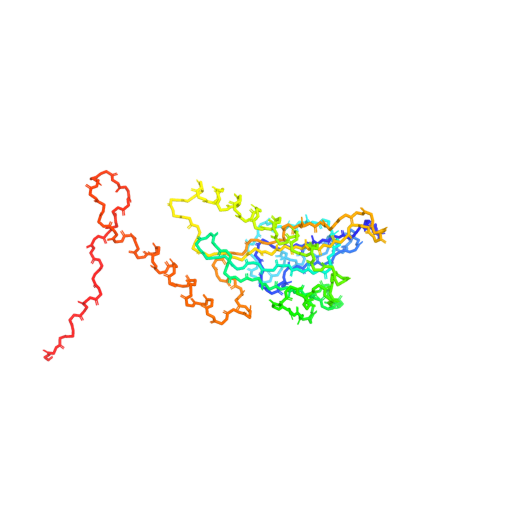50 O O . THR A 1 192 ? 7.330 -27.083 17.923 1.00 51.00 192 THR A O 1
ATOM 1553 N N . THR A 1 193 ? 8.246 -25.445 19.055 1.00 47.66 193 THR A N 1
ATOM 1554 C CA . THR A 1 193 ? 8.272 -26.187 20.337 1.00 47.66 193 THR A CA 1
ATOM 1555 C C . THR A 1 193 ? 6.921 -26.601 20.956 1.00 47.66 193 THR A C 1
ATOM 1557 O O . THR A 1 193 ? 6.915 -27.092 22.084 1.00 47.66 193 THR A O 1
ATOM 1560 N N . GLN A 1 194 ? 5.775 -26.454 20.276 1.00 49.19 194 GLN A N 1
ATOM 1561 C CA . GLN A 1 194 ? 4.533 -27.056 20.774 1.00 49.19 194 GLN A CA 1
ATOM 1562 C C . GLN A 1 194 ? 4.623 -28.587 20.716 1.00 49.19 194 GLN A C 1
ATOM 1564 O O . GLN A 1 194 ? 4.793 -29.178 19.651 1.00 49.19 194 GLN A O 1
ATOM 1569 N N . GLU A 1 195 ? 4.491 -29.227 21.880 1.00 52.75 195 GLU A N 1
ATOM 1570 C CA . GLU A 1 195 ? 4.366 -30.677 22.010 1.00 52.75 195 GLU A CA 1
ATOM 1571 C C . GLU A 1 195 ? 3.137 -31.156 21.228 1.00 52.75 195 GLU A C 1
ATOM 1573 O O . GLU A 1 195 ? 1.999 -31.056 21.683 1.00 52.75 195 GLU A O 1
ATOM 1578 N N . CYS A 1 196 ? 3.359 -31.660 20.017 1.00 54.19 196 CYS A N 1
ATOM 1579 C CA . CYS A 1 196 ? 2.328 -32.380 19.297 1.00 54.19 196 CYS A CA 1
ATOM 1580 C C . CYS A 1 196 ? 2.231 -33.804 19.855 1.00 54.19 196 CYS A C 1
ATOM 1582 O O . CYS A 1 196 ? 3.200 -34.571 19.798 1.00 54.19 196 CYS A O 1
ATOM 1584 N N . SER A 1 197 ? 1.059 -34.148 20.394 1.00 59.12 197 SER A N 1
ATOM 1585 C CA . SER A 1 197 ? 0.735 -35.491 20.887 1.00 59.12 197 SER A CA 1
ATOM 1586 C C . SER A 1 197 ? 0.530 -36.511 19.762 1.00 59.12 197 SER A C 1
ATOM 1588 O O . SER A 1 197 ? 0.594 -37.711 20.015 1.00 59.12 197 SER A O 1
ATOM 1590 N N . GLU A 1 198 ? 0.311 -36.053 18.527 1.00 58.44 198 GLU A N 1
ATOM 1591 C CA . GLU A 1 198 ? 0.144 -36.907 17.350 1.00 58.44 198 GLU A CA 1
ATOM 1592 C C . GLU A 1 198 ? 1.505 -37.384 16.837 1.00 58.44 198 GLU A C 1
ATOM 1594 O O . GLU A 1 198 ? 2.326 -36.602 16.347 1.00 58.44 198 GLU A O 1
ATOM 1599 N N . ALA A 1 199 ? 1.746 -38.694 16.934 1.00 56.22 199 ALA A N 1
ATOM 1600 C CA . ALA A 1 199 ? 3.020 -39.318 16.574 1.00 56.22 199 ALA A CA 1
ATOM 1601 C C . ALA A 1 199 ? 3.398 -39.145 15.088 1.00 56.22 199 ALA A C 1
ATOM 1603 O O . ALA A 1 199 ? 4.570 -39.279 14.740 1.00 56.22 199 ALA A O 1
ATOM 1604 N N . SER A 1 200 ? 2.426 -38.834 14.227 1.00 61.78 200 SER A N 1
ATOM 1605 C CA . SER A 1 200 ? 2.585 -38.640 12.783 1.00 61.78 200 SER A CA 1
ATOM 1606 C C . SER A 1 200 ? 2.665 -37.170 12.346 1.00 61.78 200 SER A C 1
ATOM 1608 O O . SER A 1 200 ? 2.821 -36.913 11.153 1.00 61.78 200 SER A O 1
ATOM 1610 N N . CYS A 1 201 ? 2.562 -36.191 13.258 1.00 53.47 201 CYS A N 1
ATOM 1611 C CA . CYS A 1 201 ? 2.577 -34.781 12.863 1.00 53.47 201 CYS A CA 1
ATOM 1612 C C . CYS A 1 201 ? 3.976 -34.315 12.445 1.00 53.47 201 CYS A C 1
ATOM 1614 O O . CYS A 1 201 ? 4.920 -34.334 13.238 1.00 53.47 201 CYS A O 1
ATOM 1616 N N . CYS A 1 202 ? 4.076 -33.753 11.240 1.00 50.75 202 CYS A N 1
ATOM 1617 C CA . CYS A 1 202 ? 5.282 -33.101 10.716 1.00 50.75 202 CYS A CA 1
ATOM 1618 C C . CYS A 1 202 ? 5.722 -31.856 11.518 1.00 50.75 202 CYS A C 1
ATOM 1620 O O . CYS A 1 202 ? 6.771 -31.285 11.241 1.00 50.75 202 CYS A O 1
ATOM 1622 N N . CYS A 1 203 ? 4.919 -31.422 12.494 1.00 50.78 203 CYS A N 1
ATOM 1623 C CA . CYS A 1 203 ? 5.136 -30.241 13.321 1.00 50.78 203 CYS A CA 1
ATOM 1624 C C . CYS A 1 203 ? 6.076 -30.457 14.521 1.00 50.78 203 CYS A C 1
ATOM 1626 O O . CYS A 1 203 ? 6.421 -29.478 15.178 1.00 50.78 203 CYS A O 1
ATOM 1628 N N . ARG A 1 204 ? 6.508 -31.696 14.816 1.00 49.84 204 ARG A N 1
ATOM 1629 C CA . ARG A 1 204 ? 7.541 -31.966 15.834 1.00 49.84 204 ARG A CA 1
ATOM 1630 C C . ARG A 1 204 ? 8.876 -31.353 15.397 1.00 49.84 204 ARG A C 1
ATOM 1632 O O . ARG A 1 204 ? 9.489 -31.868 14.463 1.00 49.84 204 ARG A O 1
ATOM 1639 N N . PRO A 1 205 ? 9.407 -30.326 16.069 1.00 47.94 205 PRO A N 1
ATOM 1640 C CA . PRO A 1 205 ? 10.758 -29.871 15.805 1.00 47.94 205 PRO A CA 1
ATOM 1641 C C . PRO A 1 205 ? 11.726 -30.693 16.631 1.00 47.94 205 PRO A C 1
ATOM 1643 O O . PRO A 1 205 ? 11.416 -31.162 17.724 1.00 47.94 205 PRO A O 1
ATOM 1646 N N . PHE A 1 206 ? 12.938 -30.776 16.099 1.00 45.47 206 PHE A N 1
ATOM 1647 C CA . PHE A 1 206 ? 14.193 -31.014 16.796 1.00 45.47 206 PHE A CA 1
ATOM 1648 C C . PHE A 1 206 ? 14.144 -30.605 18.282 1.00 45.47 206 PHE A C 1
ATOM 1650 O O . PHE A 1 206 ? 14.434 -29.468 18.651 1.00 45.47 206 PHE A O 1
ATOM 1657 N N . SER A 1 207 ? 13.795 -31.557 19.145 1.00 42.44 207 SER A N 1
ATOM 1658 C CA . SER A 1 207 ? 13.488 -31.380 20.569 1.00 42.44 207 SER A CA 1
ATOM 1659 C C . SER A 1 207 ? 14.701 -31.070 21.455 1.00 42.44 207 SER A C 1
ATOM 1661 O O . SER A 1 207 ? 14.637 -31.266 22.663 1.00 42.44 207 SER A O 1
ATOM 1663 N N . ASN A 1 208 ? 15.824 -30.615 20.892 1.00 41.03 208 ASN A N 1
ATOM 1664 C CA . ASN A 1 208 ? 17.102 -30.573 21.610 1.00 41.03 208 ASN A CA 1
ATOM 1665 C C . ASN A 1 208 ? 17.739 -29.180 21.728 1.00 41.03 208 ASN A C 1
ATOM 1667 O O . ASN A 1 208 ? 18.864 -29.078 22.216 1.00 41.03 208 ASN A O 1
ATOM 1671 N N . TRP A 1 209 ? 17.063 -28.092 21.346 1.00 39.16 209 TRP A N 1
ATOM 1672 C CA . TRP A 1 209 ? 17.614 -26.755 21.586 1.00 39.16 209 TRP A CA 1
ATOM 1673 C C . TRP A 1 209 ? 17.192 -26.206 22.956 1.00 39.16 209 TRP A C 1
ATOM 1675 O O . TRP A 1 209 ? 16.094 -25.685 23.132 1.00 39.16 209 TRP A O 1
ATOM 1685 N N . SER A 1 210 ? 18.087 -26.327 23.941 1.00 39.28 210 SER A N 1
ATOM 1686 C CA . SER A 1 210 ? 17.971 -25.688 25.257 1.00 39.28 210 SER A CA 1
ATOM 1687 C C . SER A 1 210 ? 18.941 -24.504 25.348 1.00 39.28 210 SER A C 1
ATOM 1689 O O . SER A 1 210 ? 20.153 -24.713 25.260 1.00 39.28 210 SER A O 1
ATOM 1691 N N . PRO A 1 211 ? 18.470 -23.267 25.599 1.00 40.41 211 PRO A N 1
ATOM 1692 C CA . PRO A 1 211 ? 19.342 -22.111 25.799 1.00 40.41 211 PRO A CA 1
ATOM 1693 C C . PRO A 1 211 ? 19.968 -22.062 27.206 1.00 40.41 211 PRO A C 1
ATOM 1695 O O . PRO A 1 211 ? 20.630 -21.084 27.556 1.00 40.41 211 PRO A O 1
ATOM 1698 N N . LYS A 1 212 ? 19.815 -23.104 28.039 1.00 40.00 212 LYS A N 1
ATOM 1699 C CA . LYS A 1 212 ? 20.499 -23.184 29.337 1.00 40.00 212 LYS A CA 1
ATOM 1700 C C . LYS A 1 212 ? 21.948 -23.644 29.153 1.00 40.00 212 LYS A C 1
ATOM 1702 O O . LYS A 1 212 ? 22.301 -24.766 29.508 1.00 40.00 212 LYS A O 1
ATOM 1707 N N . ARG A 1 213 ? 22.823 -22.754 28.675 1.00 44.19 213 ARG A N 1
ATOM 1708 C CA . ARG A 1 213 ? 24.238 -22.844 29.061 1.00 44.19 213 ARG A CA 1
ATOM 1709 C C . ARG A 1 213 ? 24.306 -22.526 30.552 1.00 44.19 213 ARG A C 1
ATOM 1711 O O . ARG A 1 213 ? 24.157 -21.371 30.946 1.00 44.19 213 ARG A O 1
ATOM 1718 N N . LYS A 1 214 ? 24.488 -23.558 31.381 1.00 39.16 214 LYS A N 1
ATOM 1719 C CA . LYS A 1 214 ? 25.003 -23.369 32.740 1.00 39.16 214 LYS A CA 1
ATOM 1720 C C . LYS A 1 214 ? 26.269 -22.518 32.610 1.00 39.16 214 LYS A C 1
ATOM 1722 O O . LYS A 1 214 ? 27.165 -22.879 31.849 1.00 39.16 214 LYS A O 1
ATOM 1727 N N . ARG A 1 215 ? 26.320 -21.369 33.290 1.00 44.62 215 ARG A N 1
ATOM 1728 C CA . ARG A 1 215 ? 27.614 -20.773 33.624 1.00 44.62 215 ARG A CA 1
ATOM 1729 C C . ARG A 1 215 ? 28.297 -21.806 34.503 1.00 44.62 215 ARG A C 1
ATOM 1731 O O . ARG A 1 215 ? 27.748 -22.156 35.543 1.00 44.62 215 ARG A O 1
ATOM 1738 N N . ASN A 1 216 ? 29.412 -22.342 34.034 1.00 38.69 216 ASN A N 1
ATOM 1739 C CA . ASN A 1 216 ? 30.319 -23.033 34.927 1.00 38.69 216 ASN A CA 1
ATOM 1740 C C . ASN A 1 216 ? 30.937 -21.935 35.795 1.00 38.69 216 ASN A C 1
ATOM 1742 O O . ASN A 1 216 ? 31.694 -21.107 35.296 1.00 38.69 216 ASN A O 1
ATOM 1746 N N . GLU A 1 217 ? 30.491 -21.860 37.043 1.00 42.41 217 GLU A N 1
ATOM 1747 C CA . GLU A 1 217 ? 31.321 -21.351 38.124 1.00 42.41 217 GLU A CA 1
ATOM 1748 C C . GLU A 1 217 ? 32.246 -22.504 38.510 1.00 42.41 217 GLU A C 1
ATOM 1750 O O . GLU A 1 217 ? 31.783 -23.482 39.091 1.00 42.41 217 GLU A O 1
ATOM 1755 N N . GLU A 1 218 ? 33.496 -22.416 38.060 1.00 36.53 218 GLU A N 1
ATOM 1756 C CA . GLU A 1 218 ? 34.726 -22.913 38.695 1.00 36.53 218 GLU A CA 1
ATOM 1757 C C . GLU A 1 218 ? 35.926 -22.282 37.977 1.00 36.53 218 GLU A C 1
ATOM 1759 O O . GLU A 1 218 ? 35.972 -22.346 36.724 1.00 36.53 218 GLU A O 1
#

Secondary structure (DSSP, 8-state):
---EEEEEEEEE-SS-STTTTEEEEEEHHHHHHHHHHHHHSTT---S--EEEEPPP-SEEEEEEEETTEEEEEEEEEEEEE-TTS-EEEEEEESSHHHHHHHHSTT-HHHHHHHHHHHHHHHHHHHHHHHHH-SS--SEEEEEEEEE-S-SSSSSPPEEEEEEEE-TT---TT-TTHHHHHHHHHHHHHHGGGS----TT-TT---TT----------

pLDDT: mean 82.38, std 15.87, range [36.53, 98.0]

Organism: Perkinsus olseni (NCBI:txid32597)